Protein AF-0000000072270123 (afdb_homodimer)

Solvent-accessible surface area (backbone atoms only — not comparable to full-atom values): 17085 Å² total; per-residue (Å²): 127,86,55,69,45,79,78,44,78,61,94,68,47,31,35,31,28,39,70,81,70,45,64,28,39,43,40,65,34,31,26,31,39,36,34,64,48,96,88,58,26,32,47,28,30,36,34,77,25,75,40,59,71,40,67,27,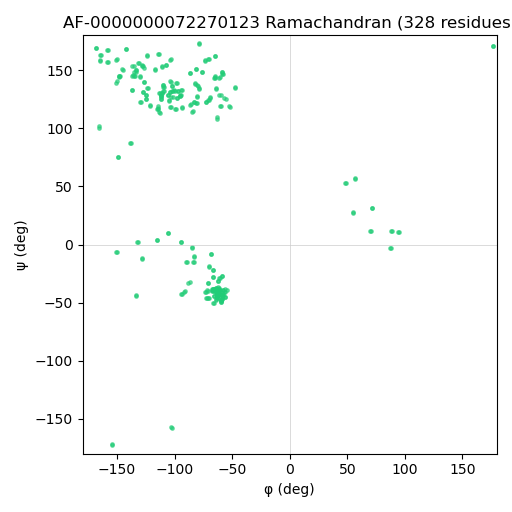54,28,35,44,50,45,66,38,54,91,93,49,50,65,66,58,32,43,44,51,31,33,9,29,75,72,30,27,39,54,51,75,44,81,62,34,42,30,21,44,46,35,88,32,22,44,27,36,37,36,36,29,37,43,40,81,72,41,85,39,71,45,81,60,59,90,86,62,64,73,42,82,41,78,42,45,39,65,59,53,49,51,25,20,48,70,63,79,41,46,35,30,36,65,33,52,43,39,31,53,51,48,51,51,54,59,57,68,72,100,126,83,56,69,45,78,77,45,81,60,93,67,48,31,34,30,29,40,68,83,69,45,63,30,39,43,39,67,35,32,28,30,38,37,35,65,47,96,88,56,28,33,47,27,30,36,34,79,26,74,40,60,71,40,66,27,54,26,36,45,52,44,67,36,55,91,94,49,51,66,65,58,32,43,45,50,31,33,9,28,74,71,30,28,37,54,52,74,43,82,63,35,43,30,22,46,45,36,86,29,23,44,26,37,38,36,36,29,38,44,41,78,72,40,86,40,70,45,81,58,60,89,88,63,65,73,43,81,42,78,42,45,37,65,60,53,50,51,26,20,49,71,63,79,40,47,35,30,36,64,33,51,43,39,30,52,51,47,51,53,54,57,55,68,73,99

Organism: Deinococcus radiodurans (strain ATCC 13939 / DSM 20539 / JCM 16871 / CCUG 27074 / LMG 4051 / NBRC 15346 / NCIMB 9279 / VKM B-1422 / R1) (NCBI:txid243230)

Foldseek 3Di:
DFDKDWPDDDDAWTWIDTNNHAIAIEGAAKEFEWEADPVLWTKWKWFADPVVRDIATEGQMDGADPPGDRVRRHQQSCQAAVQKGFDKDWDDKDAQCVSHYRHMYTYIYGDDIDGHHDHHDPPTDIDMDTGHLVVQVVCVVVVVHHYGDSRVVSSVVSVVVVVVVD/DFDKDWPDDDDAWTWIDTNNHAIAIEGAAKEFEWEADPVLWTKWKWFADPVVRDIATEGQMDGADPPGDRVRRHQQSCQAAVQKGFDKDWDDKDAQCVSHYRHMYTYIYGDDIDGHHDHHDPPDDIDMDIGHLVVQVVCVVVVVHHYGDSRVVSSVVSVVVVVVVD

Secondary structure (DSSP, 8-state):
---EEEEEE-SS-EEEEETTTEEEEE---EEEEEEB-TTSPEEEEEEEEGGGTEEEEE-SEEEPPTT--HHHHHHHHHHHHHSEEEEEEEEEEEES-TTTB--EEEEEEEEEEEE---PPPTT---EEEEE-HHHHHHHHHHTSS--BHHHHHHHHHHHHHHHHT-/---EEEEEE-SS-EEEEETTTEEEEE---EEEEEEB-TTSPEEEEEEEEGGGTEEEEE-SEEEPPTT--HHHHHHHHHHHHHSEEEEEEEEEEEES-TTTB--EEEEEEEEEEEE---PPPTT---EEEEE-HHHHHHHHHHTSS--BHHHHHHHHHHHHHHHHT-

Sequence (332 aa):
MSATKTIYDGHIVKLELEEGKWEIVRHADAVAILLLSEGGEMKLVRQRRRAVDADTLEAPAGLIDEGETPEAAARRELQEEVGLDADLTLLTRFYTSPGFCDEQLYVFEAKNPRESRLPLDEDEEIEEVWMAPQTLLDGLRGGTVQSSSPTVAAALYALQRLAGQQMSATKTIYDGHIVKLELEEGKWEIVRHADAVAILLLSEGGEMKLVRQRRRAVDADTLEAPAGLIDEGETPEAAARRELQEEVGLDADLTLLTRFYTSPGFCDEQLYVFEAKNPRESRLPLDEDEEIEEVWMAPQTLLDGLRGGTVQSSSPTVAAALYALQRLAGQQ

Structure (mmCIF, N/CA/C/O backbone):
data_AF-0000000072270123-model_v1
#
loop_
_entity.id
_entity.type
_entity.pdbx_description
1 polymer 'MutT/nudix family protein'
#
loop_
_atom_site.group_PDB
_atom_site.id
_atom_site.type_symbol
_atom_site.label_atom_id
_atom_site.label_alt_id
_atom_site.label_comp_id
_atom_site.label_asym_id
_atom_site.label_entity_id
_atom_site.label_seq_id
_atom_site.pdbx_PDB_ins_code
_atom_site.Cartn_x
_atom_site.Cartn_y
_atom_site.Cartn_z
_atom_site.occupancy
_atom_site.B_iso_or_equiv
_atom_site.auth_seq_id
_atom_site.auth_comp_id
_atom_site.auth_asym_id
_atom_site.auth_atom_id
_atom_site.pdbx_PDB_model_num
ATOM 1 N N . MET A 1 1 ? -16.375 0.262 26.391 1 48.66 1 MET A N 1
ATOM 2 C CA . MET A 1 1 ? -16.141 -0.562 25.203 1 48.66 1 MET A CA 1
ATOM 3 C C . MET A 1 1 ? -16.625 0.151 23.938 1 48.66 1 MET A C 1
ATOM 5 O O . MET A 1 1 ? -17.75 0.628 23.891 1 48.66 1 MET A O 1
ATOM 9 N N . SER A 1 2 ? -15.727 0.741 23.141 1 65.81 2 SER A N 1
ATOM 10 C CA . SER A 1 2 ? -16.172 1.637 22.078 1 65.81 2 SER A CA 1
ATOM 11 C C . SER A 1 2 ? -17.219 0.958 21.188 1 65.81 2 SER A C 1
ATOM 13 O O . SER A 1 2 ? -17.031 -0.192 20.781 1 65.81 2 SER A O 1
ATOM 15 N N . ALA A 1 3 ? -18.375 1.436 21.078 1 88.31 3 ALA A N 1
ATOM 16 C CA . ALA A 1 3 ? -19.5 0.863 20.344 1 88.31 3 ALA A CA 1
ATOM 17 C C . ALA A 1 3 ? -19.188 0.771 18.844 1 88.31 3 ALA A C 1
ATOM 19 O O . ALA A 1 3 ? -18.797 1.758 18.234 1 88.31 3 ALA A O 1
ATOM 20 N N . THR A 1 4 ? -18.984 -0.447 18.281 1 94.19 4 THR A N 1
ATOM 21 C CA . THR A 1 4 ? -18.766 -0.7 16.859 1 94.19 4 THR A CA 1
ATOM 22 C C . THR A 1 4 ? -20.016 -1.258 16.219 1 94.19 4 THR A C 1
ATOM 24 O O . THR A 1 4 ? -20.641 -2.176 16.75 1 94.19 4 THR A O 1
ATOM 27 N N . LYS A 1 5 ? -20.469 -0.61 15.117 1 97 5 LYS A N 1
ATOM 28 C CA . LYS A 1 5 ? -21.609 -1.071 14.344 1 97 5 LYS A CA 1
ATOM 29 C C . LYS A 1 5 ? -21.188 -1.589 12.977 1 97 5 LYS A C 1
ATOM 31 O O . LYS A 1 5 ? -20.453 -0.903 12.25 1 97 5 LYS A O 1
ATOM 36 N N . THR A 1 6 ? -21.641 -2.764 12.609 1 98.19 6 THR A N 1
ATOM 37 C CA . THR A 1 6 ? -21.375 -3.309 11.281 1 98.19 6 THR A CA 1
ATOM 38 C C . THR A 1 6 ? -22.344 -2.727 10.258 1 98.19 6 THR A C 1
ATOM 40 O O . THR A 1 6 ? -23.562 -2.865 10.391 1 98.19 6 THR A O 1
ATOM 43 N N . ILE A 1 7 ? -21.891 -2.096 9.227 1 97.88 7 ILE A N 1
ATOM 44 C CA . ILE A 1 7 ? -22.672 -1.486 8.164 1 97.88 7 ILE A CA 1
ATOM 45 C C . ILE A 1 7 ? -22.875 -2.486 7.027 1 97.88 7 ILE A C 1
ATOM 47 O O . ILE A 1 7 ? -23.953 -2.547 6.426 1 97.88 7 ILE A O 1
ATOM 51 N N . TYR A 1 8 ? -21.906 -3.17 6.75 1 98.25 8 TYR A N 1
ATOM 52 C CA . TYR A 1 8 ? -21.875 -4.133 5.652 1 98.25 8 TYR A CA 1
ATOM 53 C C . TYR A 1 8 ? -20.938 -5.285 5.973 1 98.25 8 TYR A C 1
ATOM 55 O O . TYR A 1 8 ? -19.859 -5.078 6.555 1 98.25 8 TYR A O 1
ATOM 63 N N . ASP A 1 9 ? -21.234 -6.52 5.656 1 98.44 9 ASP A N 1
ATOM 64 C CA . ASP A 1 9 ? -20.453 -7.734 5.832 1 98.44 9 ASP A CA 1
ATOM 65 C C . ASP A 1 9 ? -20.562 -8.641 4.605 1 98.44 9 ASP A C 1
ATOM 67 O O . ASP A 1 9 ? -21.438 -9.516 4.547 1 98.44 9 ASP A O 1
ATOM 71 N N . GLY A 1 10 ? -19.641 -8.336 3.682 1 97.88 10 GLY A N 1
ATOM 72 C CA . GLY A 1 10 ? -19.734 -9.016 2.398 1 97.88 10 GLY A CA 1
ATOM 73 C C . GLY A 1 10 ? -18.703 -10.133 2.248 1 97.88 10 GLY A C 1
ATOM 74 O O . GLY A 1 10 ? -18.281 -10.734 3.24 1 97.88 10 GLY A O 1
ATOM 75 N N . HIS A 1 11 ? -18.375 -10.484 1.045 1 96.5 11 HIS A N 1
ATOM 76 C CA . HIS A 1 11 ? -17.5 -11.602 0.737 1 96.5 11 HIS A CA 1
ATOM 77 C C . HIS A 1 11 ? -16.047 -11.273 1.073 1 96.5 11 HIS A C 1
ATOM 79 O O . HIS A 1 11 ? -15.328 -12.109 1.626 1 96.5 11 HIS A O 1
ATOM 85 N N . ILE A 1 12 ? -15.656 -10 0.73 1 97.31 12 ILE A N 1
ATOM 86 C CA . ILE A 1 12 ? -14.242 -9.711 0.949 1 97.31 12 ILE A CA 1
ATOM 87 C C . ILE A 1 12 ? -14.094 -8.43 1.759 1 97.31 12 ILE A C 1
ATOM 89 O O . ILE A 1 12 ? -13 -8.102 2.225 1 97.31 12 ILE A O 1
ATOM 93 N N . VAL A 1 13 ? -15.203 -7.648 1.924 1 98.62 13 VAL A N 1
ATOM 94 C CA . VAL A 1 13 ? -15.141 -6.375 2.631 1 98.62 13 VAL A CA 1
ATOM 95 C C . VAL A 1 13 ? -16.156 -6.359 3.766 1 98.62 13 VAL A C 1
ATOM 97 O O . VAL A 1 13 ? -17.312 -6.758 3.576 1 98.62 13 VAL A O 1
ATOM 100 N N . LYS A 1 14 ? -15.781 -6.047 4.883 1 98.75 14 LYS A N 1
ATOM 101 C CA . LYS A 1 14 ? -16.656 -5.66 5.992 1 98.75 14 LYS A CA 1
ATOM 102 C C . LYS A 1 14 ? -16.453 -4.191 6.355 1 98.75 14 LYS A C 1
ATOM 104 O O . LYS A 1 14 ? -15.32 -3.707 6.418 1 98.75 14 LYS A O 1
ATOM 109 N N . LEU A 1 15 ? -17.453 -3.436 6.473 1 98.81 15 LEU A N 1
ATOM 110 C CA . LEU A 1 15 ? -17.406 -2.027 6.852 1 98.81 15 LEU A CA 1
ATOM 111 C C . LEU A 1 15 ? -18.031 -1.812 8.227 1 98.81 15 LEU A C 1
ATOM 113 O O . LEU A 1 15 ? -19.172 -2.229 8.461 1 98.81 15 LEU A O 1
ATOM 117 N N . GLU A 1 16 ? -17.328 -1.18 9.055 1 98.62 16 GLU A N 1
ATOM 118 C CA . GLU A 1 16 ? -17.781 -0.894 10.414 1 98.62 16 GLU A CA 1
ATOM 119 C C . GLU A 1 16 ? -17.672 0.593 10.734 1 98.62 16 GLU A C 1
ATOM 121 O O . GLU A 1 16 ? -16.812 1.284 10.18 1 98.62 16 GLU A O 1
ATOM 126 N N . LEU A 1 17 ? -18.5 1.047 11.609 1 97.75 17 LEU A N 1
AT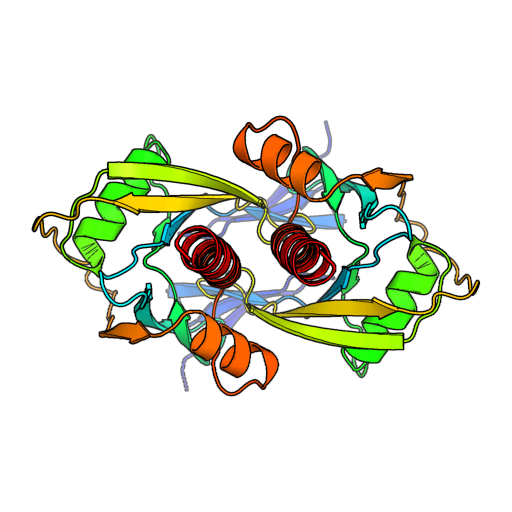OM 127 C CA . LEU A 1 17 ? -18.422 2.381 12.188 1 97.75 17 LEU A CA 1
ATOM 128 C C . LEU A 1 17 ? -18.109 2.305 13.68 1 97.75 17 LEU A C 1
ATOM 130 O O . LEU A 1 17 ? -18.906 1.746 14.453 1 97.75 17 LEU A O 1
ATOM 134 N N . GLU A 1 18 ? -17 2.832 14.039 1 96.31 18 GLU A N 1
ATOM 135 C CA . GLU A 1 18 ? -16.656 2.898 15.453 1 96.31 18 GLU A CA 1
ATOM 136 C C . GLU A 1 18 ? -17.047 4.242 16.062 1 96.31 18 GLU A C 1
ATOM 138 O O . GLU A 1 18 ? -16.719 5.297 15.516 1 96.31 18 GLU A O 1
ATOM 143 N N . GLU A 1 19 ? -17.766 4.18 17.156 1 95.19 19 GLU A N 1
ATOM 144 C CA . GLU A 1 19 ? -18.266 5.352 17.891 1 95.19 19 GLU A CA 1
ATOM 145 C C . GLU A 1 19 ? -19.062 6.27 16.969 1 95.19 19 GLU A C 1
ATOM 147 O O . GLU A 1 19 ? -18.984 7.496 17.094 1 95.19 19 GLU A O 1
ATOM 152 N N . GLY A 1 20 ? -19.625 5.742 15.984 1 93.38 20 GLY A N 1
ATOM 153 C CA . GLY A 1 20 ? -20.484 6.473 15.062 1 93.38 20 GLY A CA 1
ATOM 154 C C . GLY A 1 20 ? -19.734 7.449 14.188 1 93.38 20 GLY A C 1
ATOM 155 O O . GLY A 1 20 ? -20.344 8.234 13.461 1 93.38 20 GLY A O 1
ATOM 156 N N . LYS A 1 21 ? -18.469 7.336 14.203 1 92.31 21 LYS A N 1
ATOM 157 C CA . LYS A 1 21 ? -17.703 8.383 13.547 1 92.31 21 LYS A CA 1
ATOM 158 C C . LYS A 1 21 ? -16.625 7.785 12.648 1 92.31 21 LYS A C 1
ATOM 160 O O . LYS A 1 21 ? -16.453 8.211 11.5 1 92.31 21 LYS A O 1
ATOM 165 N N . TRP A 1 22 ? -15.953 6.789 13.172 1 95.56 22 TRP A N 1
ATOM 166 C CA . TRP A 1 22 ? -14.773 6.285 12.469 1 95.56 22 TRP A CA 1
ATOM 167 C C . TRP A 1 22 ? -15.148 5.121 11.562 1 95.56 22 TRP A C 1
ATOM 169 O O . TRP A 1 22 ? -15.625 4.086 12.031 1 95.56 22 TRP A O 1
ATOM 179 N N . GLU A 1 23 ? -14.922 5.352 10.297 1 98.38 23 GLU A N 1
ATOM 180 C CA . GLU A 1 23 ? -15.211 4.348 9.273 1 98.38 23 GLU A CA 1
ATOM 181 C C . GLU A 1 23 ? -14.031 3.396 9.094 1 98.38 23 GLU A C 1
ATOM 183 O O . GLU A 1 23 ? -12.93 3.822 8.727 1 98.38 23 GLU A O 1
ATOM 188 N N . ILE A 1 24 ? -14.281 2.096 9.328 1 98.75 24 ILE A N 1
ATOM 189 C CA . ILE A 1 24 ? -13.211 1.102 9.297 1 98.75 24 ILE A CA 1
ATOM 190 C C . ILE A 1 24 ? -13.562 -0.006 8.305 1 98.75 24 ILE A C 1
ATOM 192 O O . ILE A 1 24 ? -14.648 -0.592 8.383 1 98.75 24 ILE A O 1
ATOM 196 N N . VAL A 1 25 ? -12.703 -0.239 7.414 1 98.88 25 VAL A N 1
ATOM 197 C CA . VAL A 1 25 ? -12.828 -1.337 6.461 1 98.88 25 VAL A CA 1
ATOM 198 C C . VAL A 1 25 ? -12.008 -2.531 6.938 1 98.88 25 VAL A C 1
ATOM 200 O O . VAL A 1 25 ? -10.812 -2.404 7.195 1 98.88 25 VAL A O 1
ATOM 203 N N . ARG A 1 26 ? -12.641 -3.66 7.039 1 98.75 26 ARG A N 1
ATOM 204 C CA . ARG A 1 26 ? -11.969 -4.926 7.332 1 98.75 26 ARG A CA 1
ATOM 205 C C . ARG A 1 26 ? -11.766 -5.742 6.062 1 98.75 26 ARG A C 1
ATOM 207 O O . ARG A 1 26 ? -12.688 -5.883 5.254 1 98.75 26 ARG A O 1
ATOM 214 N N . HIS A 1 27 ? -10.656 -6.219 5.891 1 98.81 27 HIS A N 1
ATOM 215 C CA . HIS A 1 27 ? -10.273 -7.027 4.738 1 98.81 27 HIS A CA 1
ATOM 216 C C . HIS A 1 27 ? -9.211 -8.062 5.121 1 98.81 27 HIS A C 1
ATOM 218 O O . HIS A 1 27 ? -8.375 -7.805 5.992 1 98.81 27 HIS A O 1
ATOM 224 N N . ALA A 1 28 ? -9.234 -9.227 4.539 1 98.75 28 ALA A N 1
ATOM 225 C CA . ALA A 1 28 ? -8.234 -10.266 4.809 1 98.75 28 ALA A CA 1
ATOM 226 C C . ALA A 1 28 ? -6.828 -9.766 4.488 1 98.75 28 ALA A C 1
ATOM 228 O O . ALA A 1 28 ? -6.641 -8.969 3.572 1 98.75 28 ALA A O 1
ATOM 229 N N . ASP A 1 29 ? -5.875 -10.273 5.242 1 98.88 29 ASP A N 1
ATOM 230 C CA . ASP A 1 29 ? -4.473 -10.039 4.914 1 98.88 29 ASP A CA 1
ATOM 231 C C . ASP A 1 29 ? -4.105 -10.68 3.584 1 98.88 29 ASP A C 1
ATOM 233 O O . ASP A 1 29 ? -4.828 -11.547 3.084 1 98.88 29 ASP A O 1
ATOM 237 N N . ALA A 1 30 ? -3.014 -10.227 3.035 1 98.94 30 ALA A N 1
ATOM 238 C CA . ALA A 1 30 ? -2.613 -10.711 1.719 1 98.94 30 ALA A CA 1
ATOM 239 C C . ALA A 1 30 ? -1.098 -10.867 1.629 1 98.94 30 ALA A C 1
ATOM 241 O O . ALA A 1 30 ? -0.373 -10.492 2.553 1 98.94 30 ALA A O 1
ATOM 242 N N . VAL A 1 31 ? -0.684 -11.508 0.58 1 98.94 31 VAL A N 1
ATOM 243 C CA . VAL A 1 31 ? 0.733 -11.734 0.312 1 98.94 31 VAL A CA 1
ATOM 244 C C . VAL A 1 31 ? 1.071 -11.273 -1.104 1 98.94 31 VAL A C 1
ATOM 246 O O . VAL A 1 31 ? 0.191 -11.188 -1.963 1 98.94 31 VAL A O 1
ATOM 249 N N . ALA A 1 32 ? 2.248 -10.938 -1.36 1 98.94 32 ALA A N 1
ATOM 250 C CA . ALA A 1 32 ? 2.848 -10.734 -2.678 1 98.94 32 ALA A CA 1
ATOM 251 C C . ALA A 1 32 ? 4.238 -11.359 -2.75 1 98.94 32 ALA A C 1
ATOM 253 O O . ALA A 1 32 ? 4.918 -11.5 -1.73 1 98.94 32 ALA A O 1
ATOM 254 N N . ILE A 1 33 ? 4.664 -11.711 -3.885 1 99 33 ILE A N 1
ATOM 255 C CA . ILE A 1 33 ? 5.883 -12.5 -4.008 1 99 33 ILE A CA 1
ATOM 256 C C . ILE A 1 33 ? 6.812 -11.859 -5.035 1 99 33 ILE A C 1
ATOM 258 O O . ILE A 1 33 ? 6.43 -11.656 -6.188 1 99 33 ILE A O 1
ATOM 262 N N . LEU A 1 34 ? 7.969 -11.547 -4.641 1 99 34 LEU A N 1
ATOM 263 C CA . LEU A 1 34 ? 9.047 -11.148 -5.535 1 99 34 LEU A CA 1
ATOM 264 C C . LEU A 1 34 ? 9.773 -12.367 -6.09 1 99 34 LEU A C 1
ATOM 266 O O . LEU A 1 34 ? 10.359 -13.148 -5.328 1 99 34 LEU A O 1
ATOM 270 N N . LEU A 1 35 ? 9.695 -12.578 -7.277 1 98.94 35 LEU A N 1
ATOM 271 C CA . LEU A 1 35 ? 10.461 -13.594 -7.992 1 98.94 35 LEU A CA 1
ATOM 272 C C . LEU A 1 35 ? 11.305 -12.961 -9.094 1 98.94 35 LEU A C 1
ATOM 274 O O . LEU A 1 35 ? 10.773 -12.32 -10 1 98.94 35 LEU A O 1
ATOM 278 N N . LEU A 1 36 ? 12.602 -13.125 -9.008 1 98.69 36 LEU A N 1
ATOM 279 C CA . LEU A 1 36 ? 13.531 -12.586 -9.992 1 98.69 36 LEU A CA 1
ATOM 280 C C . LEU A 1 36 ? 14.047 -13.688 -10.906 1 98.69 36 LEU A C 1
ATOM 282 O O . LEU A 1 36 ? 14.344 -14.797 -10.453 1 98.69 36 LEU A O 1
ATOM 286 N N . SER A 1 37 ? 14.172 -13.359 -12.172 1 98.19 37 SER A N 1
ATOM 287 C CA . SER A 1 37 ? 14.844 -14.25 -13.109 1 98.19 37 SER A CA 1
ATOM 288 C C . SER A 1 37 ? 16.359 -14.148 -12.984 1 98.19 37 SER A C 1
ATOM 290 O O . SER A 1 37 ? 16.875 -13.258 -12.297 1 98.19 37 SER A O 1
ATOM 292 N N . GLU A 1 38 ? 17.031 -15.023 -13.695 1 96.12 38 GLU A N 1
ATOM 293 C CA . GLU A 1 38 ? 18.484 -14.961 -13.742 1 96.12 38 GLU A CA 1
ATOM 294 C C . GLU A 1 38 ? 18.969 -13.656 -14.359 1 96.12 38 GLU A C 1
ATOM 296 O O . GLU A 1 38 ? 20.031 -13.141 -14 1 96.12 38 GLU A O 1
ATOM 301 N N . GLY A 1 39 ? 18.188 -13.086 -15.305 1 96.81 39 GLY A N 1
ATOM 302 C CA . GLY A 1 39 ? 18.547 -11.852 -15.992 1 96.81 39 GLY A CA 1
ATOM 303 C C . GLY A 1 39 ? 18.156 -10.602 -15.227 1 96.81 39 GLY A C 1
ATOM 304 O O . GLY A 1 39 ? 18.406 -9.484 -15.68 1 96.81 39 GLY A O 1
ATOM 305 N N . GLY A 1 40 ? 17.5 -10.75 -14.078 1 98 40 GLY A N 1
ATOM 306 C CA . GLY A 1 40 ? 17.203 -9.617 -13.219 1 98 40 GLY A CA 1
ATOM 307 C C . GLY A 1 40 ? 15.82 -9.023 -13.461 1 98 40 GLY A C 1
ATOM 308 O O . GLY A 1 40 ? 15.516 -7.93 -12.992 1 98 40 GLY A O 1
ATOM 309 N N . GLU A 1 41 ? 15.016 -9.703 -14.219 1 98.81 41 GLU A N 1
ATOM 310 C CA . GLU A 1 41 ? 13.633 -9.266 -14.398 1 98.81 41 GLU A CA 1
ATOM 311 C C . GLU A 1 41 ? 12.734 -9.828 -13.297 1 98.81 41 GLU A C 1
ATOM 313 O O . GLU A 1 41 ? 12.961 -10.938 -12.805 1 98.81 41 GLU A O 1
ATOM 318 N N . MET A 1 42 ? 11.719 -9.078 -12.922 1 98.75 42 MET A N 1
ATOM 319 C CA . MET A 1 42 ? 10.789 -9.578 -11.906 1 98.75 42 MET A CA 1
ATOM 320 C C . MET A 1 42 ? 9.531 -10.148 -12.555 1 98.75 42 MET A C 1
ATOM 322 O O . MET A 1 42 ? 9.039 -9.609 -13.547 1 98.75 42 MET A O 1
ATOM 326 N N . LYS A 1 43 ? 9.031 -11.25 -12.078 1 98.94 43 LYS A N 1
ATOM 327 C CA . LYS A 1 43 ? 7.789 -11.859 -12.547 1 98.94 43 LYS A CA 1
ATOM 328 C C . LYS A 1 43 ? 6.574 -11.062 -12.094 1 98.94 43 LYS A C 1
ATOM 330 O O . LYS A 1 43 ? 6.414 -10.781 -10.898 1 98.94 43 LYS A O 1
ATOM 335 N N . LEU A 1 44 ? 5.766 -10.625 -13.055 1 98.94 44 LEU A N 1
ATOM 336 C CA . LEU A 1 44 ? 4.531 -9.891 -12.805 1 98.94 44 LEU A CA 1
ATOM 337 C C . LEU A 1 44 ? 3.342 -10.586 -13.453 1 98.94 44 LEU A C 1
ATOM 339 O O . LEU A 1 44 ? 3.52 -11.469 -14.297 1 98.94 44 LEU A O 1
ATOM 343 N N . VAL A 1 45 ? 2.219 -10.234 -13.023 1 98.69 45 VAL A N 1
ATOM 344 C CA . VAL A 1 45 ? 0.979 -10.656 -13.672 1 98.69 45 VAL A CA 1
ATOM 345 C C . VAL A 1 45 ? 0.158 -9.43 -14.055 1 98.69 45 VAL A C 1
ATOM 347 O O . VAL A 1 45 ? 0.109 -8.445 -13.312 1 98.69 45 VAL A O 1
ATOM 350 N N . ARG A 1 46 ? -0.365 -9.398 -15.219 1 98.5 46 ARG A N 1
ATOM 351 C CA . ARG A 1 46 ? -1.306 -8.383 -15.68 1 98.5 46 ARG A CA 1
ATOM 352 C C . ARG A 1 46 ? -2.746 -8.844 -15.5 1 98.5 46 ARG A C 1
ATOM 354 O O . ARG A 1 46 ? -3.094 -9.961 -15.891 1 98.5 46 ARG A O 1
ATOM 361 N N . GLN A 1 47 ? -3.555 -8.117 -14.906 1 97.19 47 GLN A N 1
ATOM 362 C CA . GLN A 1 47 ? -4.957 -8.469 -14.711 1 97.19 47 GLN A CA 1
ATOM 363 C C . GLN A 1 47 ? -5.832 -7.223 -14.641 1 97.19 47 GLN A C 1
ATOM 365 O O . GLN A 1 47 ? -5.336 -6.129 -14.352 1 97.19 47 GLN A O 1
ATOM 370 N N . ARG A 1 48 ? -7.07 -7.387 -14.891 1 96.38 48 ARG A N 1
ATOM 371 C CA . ARG A 1 48 ? -8.062 -6.316 -14.797 1 96.38 48 ARG A CA 1
ATOM 372 C C . ARG A 1 48 ? -8.492 -6.09 -13.352 1 96.38 48 ARG A C 1
ATOM 374 O O . ARG A 1 48 ? -8.875 -7.031 -12.664 1 96.38 48 ARG A O 1
ATOM 381 N N . ARG A 1 49 ? -8.414 -4.875 -12.922 1 97.19 49 ARG A N 1
ATOM 382 C CA . ARG A 1 49 ? -8.891 -4.504 -11.594 1 97.19 49 ARG A CA 1
ATOM 383 C C . ARG A 1 49 ? -10.102 -3.578 -11.688 1 97.19 49 ARG A C 1
ATOM 385 O O . ARG A 1 49 ? -9.969 -2.408 -12.047 1 97.19 49 ARG A O 1
ATOM 392 N N . ARG A 1 50 ? -11.172 -4.031 -11.273 1 95.94 50 ARG A N 1
ATOM 393 C CA . ARG A 1 50 ? -12.438 -3.309 -11.398 1 95.94 50 ARG A CA 1
ATOM 394 C C . ARG A 1 50 ? -12.43 -2.049 -10.539 1 95.94 50 ARG A C 1
ATOM 396 O O . ARG A 1 50 ? -12.953 -1.01 -10.953 1 95.94 50 ARG A O 1
ATOM 403 N N . ALA A 1 51 ? -11.844 -2.189 -9.406 1 98.06 51 ALA A N 1
ATOM 404 C CA . ALA A 1 51 ? -11.891 -1.089 -8.445 1 98.06 51 ALA A CA 1
ATOM 405 C C . ALA A 1 51 ? -11.234 0.164 -9.016 1 98.06 51 ALA A C 1
ATOM 407 O O . ALA A 1 51 ? -11.617 1.284 -8.672 1 98.06 51 ALA A O 1
ATOM 408 N N . VAL A 1 52 ? -10.242 -0.058 -9.922 1 98.5 52 VAL A N 1
ATOM 409 C CA . VAL A 1 52 ? -9.531 1.097 -10.453 1 98.5 52 VAL A CA 1
ATOM 410 C C . VAL A 1 52 ? -9.789 1.221 -11.953 1 98.5 52 VAL A C 1
ATOM 412 O O . VAL A 1 52 ? -9.18 2.057 -12.625 1 98.5 52 VAL A O 1
ATOM 415 N N . ASP A 1 53 ? -10.617 0.39 -12.492 1 97.06 53 ASP A N 1
ATOM 416 C CA . ASP A 1 53 ? -11.016 0.344 -13.898 1 97.06 53 ASP A CA 1
ATOM 417 C C . ASP A 1 53 ? -9.789 0.401 -14.812 1 97.06 53 ASP A C 1
ATOM 419 O O . ASP A 1 53 ? -9.719 1.246 -15.711 1 97.06 53 ASP A O 1
ATOM 423 N N . ALA A 1 54 ? -8.883 -0.47 -14.555 1 97.69 54 ALA A N 1
ATOM 424 C CA . ALA A 1 54 ? -7.648 -0.516 -15.328 1 97.69 54 ALA A CA 1
ATOM 425 C C . ALA A 1 54 ? -6.992 -1.891 -15.234 1 97.69 54 ALA A C 1
ATOM 427 O O . ALA A 1 54 ? -7.293 -2.67 -14.328 1 97.69 54 ALA A O 1
ATOM 428 N N . ASP A 1 55 ? -6.188 -2.141 -16.234 1 98.12 55 ASP A N 1
ATOM 429 C CA . ASP A 1 55 ? -5.238 -3.242 -16.094 1 98.12 55 ASP A CA 1
ATOM 430 C C . ASP A 1 55 ? -4.035 -2.822 -15.25 1 98.12 55 ASP A C 1
ATOM 432 O O . ASP A 1 55 ? -3.49 -1.733 -15.438 1 98.12 55 ASP A O 1
ATOM 436 N N . THR A 1 56 ? -3.672 -3.654 -14.352 1 98.81 56 THR A N 1
ATOM 437 C CA . THR A 1 56 ? -2.502 -3.389 -13.516 1 98.81 56 THR A CA 1
ATOM 438 C C . THR A 1 56 ? -1.423 -4.441 -13.75 1 98.81 56 THR A C 1
ATOM 440 O O . THR A 1 56 ? -1.723 -5.566 -14.156 1 98.81 56 THR A O 1
ATOM 443 N N . LEU A 1 57 ? -0.218 -4.074 -13.594 1 98.88 57 LEU A N 1
ATOM 444 C CA . LEU A 1 57 ? 0.912 -4.992 -13.477 1 98.88 57 LEU A CA 1
ATOM 445 C C . LEU A 1 57 ? 1.303 -5.188 -12.016 1 98.88 57 LEU A C 1
ATOM 447 O O . LEU A 1 57 ? 1.737 -4.242 -11.352 1 98.88 57 LEU A O 1
ATOM 451 N N . GLU A 1 58 ? 1.167 -6.43 -11.547 1 98.94 58 GLU A N 1
ATOM 452 C CA . GLU A 1 58 ? 1.386 -6.68 -10.125 1 98.94 58 GLU A CA 1
ATOM 453 C C . GLU A 1 58 ? 2.264 -7.906 -9.914 1 98.94 58 GLU A C 1
ATOM 455 O O . GLU A 1 58 ? 2.229 -8.852 -10.703 1 98.94 58 GLU A O 1
ATOM 460 N N . ALA A 1 59 ? 3.051 -7.906 -8.797 1 98.94 59 ALA A N 1
ATOM 461 C CA . ALA A 1 59 ? 3.646 -9.164 -8.352 1 98.94 59 ALA A CA 1
ATOM 462 C C . ALA A 1 59 ? 2.57 -10.211 -8.07 1 98.94 59 ALA A C 1
ATOM 464 O O . ALA A 1 59 ? 1.446 -9.867 -7.699 1 98.94 59 ALA A O 1
ATOM 465 N N . PRO A 1 60 ? 2.885 -11.5 -8.32 1 98.81 60 PRO A N 1
ATOM 466 C CA . PRO A 1 60 ? 1.913 -12.492 -7.863 1 98.81 60 PRO A CA 1
ATOM 467 C C . PRO A 1 60 ? 1.463 -12.258 -6.422 1 98.81 60 PRO A C 1
ATOM 469 O O . PRO A 1 60 ? 2.287 -11.953 -5.559 1 98.81 60 PRO A O 1
ATOM 472 N N . ALA A 1 61 ? 0.205 -12.352 -6.234 1 98.69 61 ALA A N 1
ATOM 473 C CA . ALA A 1 61 ? -0.345 -11.977 -4.934 1 98.69 61 ALA A CA 1
ATOM 474 C C . ALA A 1 61 ? -1.702 -12.633 -4.699 1 98.69 61 ALA A C 1
ATOM 476 O O . ALA A 1 61 ? -2.307 -13.172 -5.629 1 98.69 61 ALA A O 1
ATOM 477 N N . GLY A 1 62 ? -2.162 -12.555 -3.436 1 98.12 62 GLY A N 1
ATOM 478 C CA . GLY A 1 62 ? -3.496 -13.031 -3.109 1 98.12 62 GLY A CA 1
ATOM 479 C C . GLY A 1 62 ? -3.822 -12.938 -1.632 1 98.12 62 GLY A C 1
ATOM 480 O O . GLY A 1 62 ? -2.936 -12.695 -0.81 1 98.12 62 GLY A O 1
ATOM 481 N N . LEU A 1 63 ? -5.062 -13.18 -1.333 1 98.38 63 LEU A N 1
ATOM 482 C CA . LEU A 1 63 ? -5.543 -13.102 0.042 1 98.38 63 LEU A CA 1
ATOM 483 C C . LEU A 1 63 ? -5.105 -14.32 0.843 1 98.38 63 LEU A C 1
ATOM 485 O O . LEU A 1 63 ? -4.906 -15.398 0.279 1 98.38 63 LEU A O 1
ATOM 489 N N . ILE A 1 64 ? -4.895 -14.117 2.104 1 98.81 64 ILE A N 1
ATOM 490 C CA . ILE A 1 64 ? -4.652 -15.219 3.029 1 98.81 64 ILE A CA 1
ATOM 491 C C . ILE A 1 64 ? -5.98 -15.82 3.471 1 98.81 64 ILE A C 1
ATOM 493 O O . ILE A 1 64 ? -6.832 -15.133 4.035 1 98.81 64 ILE A O 1
ATOM 497 N N . ASP A 1 65 ? -6.152 -17.078 3.248 1 97.94 65 ASP A N 1
ATOM 498 C CA . ASP A 1 65 ? -7.367 -17.766 3.67 1 97.94 65 ASP A CA 1
ATOM 499 C C . ASP A 1 65 ? -7.387 -17.969 5.184 1 97.94 65 ASP A C 1
ATOM 501 O O . ASP A 1 65 ? -6.336 -17.969 5.828 1 97.94 65 ASP A O 1
ATOM 505 N N . GLU A 1 66 ? -8.547 -18.172 5.711 1 97.44 66 GLU A N 1
ATOM 506 C CA . GLU A 1 66 ? -8.688 -18.422 7.137 1 97.44 66 GLU A CA 1
ATOM 507 C C . GLU A 1 66 ? -7.852 -19.641 7.562 1 97.44 66 GLU A C 1
ATOM 509 O O . GLU A 1 66 ? -7.902 -20.688 6.926 1 97.44 66 GLU A O 1
ATOM 514 N N . GLY A 1 67 ? -6.992 -19.438 8.562 1 97.75 67 GLY A N 1
ATOM 515 C CA . GLY A 1 67 ? -6.199 -20.531 9.109 1 97.75 67 GLY A CA 1
ATOM 516 C C . GLY A 1 67 ? -4.887 -20.734 8.375 1 97.75 67 GLY A C 1
ATOM 517 O O . GLY A 1 67 ? -4.074 -21.562 8.766 1 97.75 67 GLY A O 1
ATOM 518 N N . GLU A 1 68 ? -4.715 -19.984 7.398 1 98.31 68 GLU A N 1
ATOM 519 C CA . GLU A 1 68 ? -3.52 -20.109 6.566 1 98.31 68 GLU A CA 1
ATOM 520 C C . GLU A 1 68 ? -2.428 -19.156 7.027 1 98.31 68 GLU A C 1
ATOM 522 O O . GLU A 1 68 ? -2.703 -17.984 7.34 1 98.31 68 GLU A O 1
ATOM 527 N N . THR A 1 69 ? -1.154 -19.641 7.176 1 98.81 69 THR A N 1
ATOM 528 C CA . THR A 1 69 ? -0.046 -18.734 7.445 1 98.81 69 THR A CA 1
ATOM 529 C C . THR A 1 69 ? 0.266 -17.891 6.219 1 98.81 69 THR A C 1
ATOM 531 O O . THR A 1 69 ? -0.054 -18.266 5.09 1 98.81 69 THR A O 1
ATOM 534 N N . PRO A 1 70 ? 0.922 -16.781 6.367 1 98.94 70 PRO A N 1
ATOM 535 C CA . PRO A 1 70 ? 1.326 -15.977 5.211 1 98.94 70 PRO A CA 1
ATOM 536 C C . PRO A 1 70 ? 2.209 -16.75 4.234 1 98.94 70 PRO A C 1
ATOM 538 O O . PRO A 1 70 ? 2.037 -16.625 3.018 1 98.94 70 PRO A O 1
ATOM 541 N N . GLU A 1 71 ? 3.066 -17.531 4.773 1 98.94 71 GLU A N 1
ATOM 542 C CA . GLU A 1 71 ? 3.965 -18.297 3.91 1 98.94 71 GLU A CA 1
ATOM 543 C C . GLU A 1 71 ? 3.195 -19.312 3.078 1 98.94 71 GLU A C 1
ATOM 545 O O . GLU A 1 71 ? 3.461 -19.484 1.886 1 98.94 71 GLU A O 1
ATOM 550 N N . ALA A 1 72 ? 2.271 -20 3.705 1 98.88 72 ALA A N 1
ATOM 551 C CA . ALA A 1 72 ? 1.445 -20.969 2.99 1 98.88 72 ALA A CA 1
ATOM 552 C C . ALA A 1 72 ? 0.629 -20.297 1.893 1 98.88 72 ALA A C 1
ATOM 554 O O . ALA A 1 72 ? 0.491 -20.828 0.791 1 98.88 72 ALA A O 1
ATOM 555 N N . ALA A 1 73 ? 0.097 -19.156 2.166 1 98.88 73 ALA A N 1
ATOM 556 C CA . ALA A 1 73 ? -0.646 -18.375 1.174 1 98.88 73 ALA A CA 1
ATOM 557 C C . ALA A 1 73 ? 0.252 -17.984 0.008 1 98.88 73 ALA A C 1
ATOM 559 O O . ALA A 1 73 ? -0.145 -18.078 -1.155 1 98.88 73 ALA A O 1
ATOM 560 N N . ALA A 1 74 ? 1.459 -17.5 0.351 1 98.94 74 ALA A N 1
ATOM 561 C CA . ALA A 1 74 ? 2.404 -17.094 -0.688 1 98.94 74 ALA A CA 1
ATOM 562 C C . ALA A 1 74 ? 2.715 -18.25 -1.627 1 98.94 74 ALA A C 1
ATOM 564 O O . ALA A 1 74 ? 2.715 -18.094 -2.85 1 98.94 74 ALA A O 1
ATOM 565 N N . ARG A 1 75 ? 2.912 -19.406 -1.04 1 98.81 75 ARG A N 1
ATOM 566 C CA . ARG A 1 75 ? 3.201 -20.594 -1.839 1 98.81 75 ARG A CA 1
ATOM 567 C C . ARG A 1 75 ? 2.018 -20.953 -2.73 1 98.81 75 ARG A C 1
ATOM 569 O O . ARG A 1 75 ? 2.188 -21.188 -3.926 1 98.81 75 ARG A O 1
ATOM 576 N N . ARG A 1 76 ? 0.835 -20.969 -2.158 1 98.56 76 ARG A N 1
ATOM 577 C CA . ARG A 1 76 ? -0.374 -21.312 -2.9 1 98.56 76 ARG A CA 1
ATOM 578 C C . ARG A 1 76 ? -0.596 -20.344 -4.059 1 98.56 76 ARG A C 1
ATOM 580 O O . ARG A 1 76 ? -0.817 -20.766 -5.195 1 98.56 76 ARG A O 1
ATOM 587 N N . GLU A 1 77 ? -0.505 -19.047 -3.809 1 98.44 77 GLU A N 1
ATOM 588 C CA . GLU A 1 77 ? -0.745 -18.031 -4.832 1 98.44 77 GLU A CA 1
ATOM 589 C C . GLU A 1 77 ? 0.306 -18.109 -5.938 1 98.44 77 GLU A C 1
ATOM 591 O O . GLU A 1 77 ? 0.005 -17.859 -7.105 1 98.44 77 GLU A O 1
ATOM 596 N N . LEU A 1 78 ? 1.562 -18.375 -5.531 1 98.69 78 LEU A N 1
ATOM 597 C CA . LEU A 1 78 ? 2.625 -18.531 -6.52 1 98.69 78 LEU A CA 1
ATOM 598 C C . LEU A 1 78 ? 2.34 -19.719 -7.438 1 98.69 78 LEU A C 1
ATOM 600 O O . LEU A 1 78 ? 2.51 -19.609 -8.656 1 98.69 78 LEU A O 1
ATOM 604 N N . GLN A 1 79 ? 1.869 -20.828 -6.883 1 98.62 79 GLN A N 1
ATOM 605 C CA . GLN A 1 79 ? 1.537 -22.016 -7.648 1 98.62 79 GLN A CA 1
ATOM 606 C C . GLN A 1 79 ? 0.328 -21.781 -8.547 1 98.62 79 GLN A C 1
ATOM 608 O O . GLN A 1 79 ? 0.297 -22.25 -9.688 1 98.62 79 GLN A O 1
ATOM 613 N N . GLU A 1 80 ? -0.625 -21.047 -8.039 1 98.12 80 GLU A N 1
ATOM 614 C CA . GLU A 1 80 ? -1.847 -20.797 -8.805 1 98.12 80 GLU A CA 1
ATOM 615 C C . GLU A 1 80 ? -1.595 -19.828 -9.953 1 98.12 80 GLU A C 1
ATOM 617 O O . GLU A 1 80 ? -1.991 -20.094 -11.086 1 98.12 80 GLU A O 1
ATOM 622 N N . GLU A 1 81 ? -0.915 -18.75 -9.695 1 97.69 81 GLU A N 1
ATOM 623 C CA . GLU A 1 81 ? -0.838 -17.656 -10.664 1 97.69 81 GLU A CA 1
ATOM 624 C C . GLU A 1 81 ? 0.305 -17.875 -11.656 1 97.69 81 GLU A C 1
ATOM 626 O O . GLU A 1 81 ? 0.225 -17.453 -12.805 1 97.69 81 GLU A O 1
ATOM 631 N N . VAL A 1 82 ? 1.404 -18.516 -11.195 1 97 82 VAL A N 1
ATOM 632 C CA . VAL A 1 82 ? 2.551 -18.547 -12.094 1 97 82 VAL A CA 1
ATOM 633 C C . VAL A 1 82 ? 3.1 -19.969 -12.164 1 97 82 VAL A C 1
ATOM 635 O O . VAL A 1 82 ? 4.105 -20.234 -12.836 1 97 82 VAL A O 1
ATOM 638 N N . GLY A 1 83 ? 2.479 -20.969 -11.477 1 97.94 83 GLY A N 1
ATOM 639 C CA . GLY A 1 83 ? 2.762 -22.391 -11.617 1 97.94 83 GLY A CA 1
ATOM 640 C C . GLY A 1 83 ? 4.098 -22.797 -11.031 1 97.94 83 GLY A C 1
ATOM 641 O O . GLY A 1 83 ? 4.754 -23.703 -11.531 1 97.94 83 GLY A O 1
ATOM 642 N N . LEU A 1 84 ? 4.531 -22.062 -9.938 1 98.56 84 LEU A N 1
ATOM 643 C CA . LEU A 1 84 ? 5.852 -22.328 -9.375 1 98.56 84 LEU A CA 1
ATOM 644 C C . LEU A 1 84 ? 5.766 -22.516 -7.867 1 98.56 84 LEU A C 1
ATOM 646 O O . LEU A 1 84 ? 4.93 -21.891 -7.203 1 98.56 84 LEU A O 1
ATOM 650 N N . ASP A 1 85 ? 6.547 -23.375 -7.328 1 98.62 85 ASP A N 1
ATOM 651 C CA . ASP A 1 85 ? 6.949 -23.391 -5.922 1 98.62 85 ASP A CA 1
ATOM 652 C C . ASP A 1 85 ? 8.367 -22.859 -5.75 1 98.62 85 ASP A C 1
ATOM 654 O O . ASP A 1 85 ? 9.133 -22.781 -6.715 1 98.62 85 ASP A O 1
ATOM 658 N N . ALA A 1 86 ? 8.703 -22.422 -4.52 1 98.81 86 ALA A N 1
ATOM 659 C CA . ALA A 1 86 ? 10.016 -21.812 -4.293 1 98.81 86 ALA A CA 1
ATOM 660 C C . ALA A 1 86 ? 10.336 -21.734 -2.805 1 98.81 86 ALA A C 1
ATOM 662 O O . ALA A 1 86 ? 9.477 -22.031 -1.964 1 98.81 86 ALA A O 1
ATOM 663 N N . ASP A 1 87 ? 11.664 -21.516 -2.496 1 98.88 87 ASP A N 1
ATOM 664 C CA . ASP A 1 87 ? 12.031 -21.109 -1.144 1 98.88 87 ASP A CA 1
ATOM 665 C C . ASP A 1 87 ? 11.578 -19.672 -0.862 1 98.88 87 ASP A C 1
ATOM 667 O O . ASP A 1 87 ? 11.922 -18.75 -1.605 1 98.88 87 ASP A O 1
ATOM 671 N N . LEU A 1 88 ? 10.812 -19.547 0.211 1 98.88 88 LEU A N 1
ATOM 672 C CA . LEU A 1 88 ? 10.219 -18.25 0.495 1 98.88 88 LEU A CA 1
ATOM 673 C C . LEU A 1 88 ? 10.859 -17.609 1.724 1 98.88 88 LEU A C 1
ATOM 675 O O . LEU A 1 88 ? 11.078 -18.281 2.734 1 98.88 88 LEU A O 1
ATOM 679 N N . THR A 1 89 ? 11.219 -16.359 1.59 1 98.88 89 THR A N 1
ATOM 680 C CA . THR A 1 89 ? 11.727 -15.57 2.707 1 98.88 89 THR A CA 1
ATOM 681 C C . THR A 1 89 ? 10.961 -14.258 2.842 1 98.88 89 THR A C 1
ATOM 683 O O . THR A 1 89 ? 10.75 -13.547 1.854 1 98.88 89 THR A O 1
ATOM 686 N N . LEU A 1 90 ? 10.5 -13.922 4.055 1 98.94 90 LEU A N 1
ATOM 687 C CA . LEU A 1 90 ? 9.766 -12.688 4.297 1 98.94 90 LEU A CA 1
ATOM 688 C C . LEU A 1 90 ? 10.68 -11.477 4.16 1 98.94 90 LEU A C 1
ATOM 690 O O . LEU A 1 90 ? 11.727 -11.414 4.801 1 98.94 90 LEU A O 1
ATOM 694 N N . LEU A 1 91 ? 10.273 -10.539 3.334 1 98.88 91 LEU A N 1
ATOM 695 C CA . LEU A 1 91 ? 11.039 -9.312 3.145 1 98.88 91 LEU A CA 1
ATOM 696 C C . LEU A 1 91 ? 10.531 -8.203 4.062 1 98.88 91 LEU A C 1
ATOM 698 O O . LEU A 1 91 ? 11.32 -7.438 4.613 1 98.88 91 LEU A O 1
ATOM 702 N N . THR A 1 92 ? 9.25 -8.078 4.172 1 98.94 92 THR A N 1
ATOM 703 C CA . THR A 1 92 ? 8.633 -7.008 4.949 1 98.94 92 THR A CA 1
ATOM 704 C C . THR A 1 92 ? 7.145 -7.27 5.148 1 98.94 92 THR A C 1
ATOM 706 O O . THR A 1 92 ? 6.594 -8.211 4.578 1 98.94 92 THR A O 1
ATOM 709 N N . ARG A 1 93 ? 6.52 -6.543 5.973 1 98.94 93 ARG A N 1
ATOM 710 C CA . ARG A 1 93 ? 5.074 -6.492 6.168 1 98.94 93 ARG A CA 1
ATOM 711 C C . ARG A 1 93 ? 4.617 -5.078 6.516 1 98.94 93 ARG A C 1
ATOM 713 O O . ARG A 1 93 ? 5.379 -4.301 7.09 1 98.94 93 ARG A O 1
ATOM 720 N N . PHE A 1 94 ? 3.447 -4.719 6.172 1 98.94 94 PHE A N 1
ATOM 721 C CA . PHE A 1 94 ? 2.902 -3.387 6.41 1 98.94 94 PHE A CA 1
ATOM 722 C C . PHE A 1 94 ? 1.39 -3.379 6.223 1 98.94 94 PHE A C 1
ATOM 724 O O . PHE A 1 94 ? 0.832 -4.285 5.598 1 98.94 94 PHE A O 1
ATOM 731 N N . TYR A 1 95 ? 0.762 -2.438 6.797 1 98.94 95 TYR A N 1
ATOM 732 C CA . TYR A 1 95 ? -0.644 -2.186 6.496 1 98.94 95 TYR A CA 1
ATOM 733 C C . TYR A 1 95 ? -0.791 -1.359 5.227 1 98.94 95 TYR A C 1
ATOM 735 O O . TYR A 1 95 ? -0.029 -0.416 5 1 98.94 95 TYR A O 1
ATOM 743 N N . THR A 1 96 ? -1.747 -1.687 4.371 1 98.75 96 THR A N 1
ATOM 744 C CA . THR A 1 96 ? -1.893 -1.01 3.09 1 98.75 96 THR A CA 1
ATOM 745 C C . THR A 1 96 ? -2.391 0.419 3.285 1 98.75 96 THR A C 1
ATOM 747 O O . THR A 1 96 ? -1.828 1.361 2.725 1 98.75 96 THR A O 1
ATOM 750 N N . SER A 1 97 ? -3.416 0.608 4.125 1 98.75 97 SER A N 1
ATOM 751 C CA . SER A 1 97 ? -3.998 1.91 4.43 1 98.75 97 SER A CA 1
ATOM 752 C C . SER A 1 97 ? -4.555 1.949 5.848 1 98.75 97 SER A C 1
ATOM 754 O O . SER A 1 97 ? -5.773 1.992 6.043 1 98.75 97 SER A O 1
ATOM 756 N N . PRO A 1 98 ? -3.693 2.047 6.832 1 98.75 98 PRO A N 1
ATOM 757 C CA . PRO A 1 98 ? -4.133 1.883 8.219 1 98.75 98 PRO A CA 1
ATOM 758 C C . PRO A 1 98 ? -5.031 3.023 8.695 1 98.75 98 PRO A C 1
ATOM 760 O O . PRO A 1 98 ? -5.625 2.943 9.773 1 98.75 98 PRO A O 1
ATOM 763 N N . GLY A 1 99 ? -5.152 4.055 7.879 1 97.69 99 GLY A N 1
ATOM 764 C CA . GLY A 1 99 ? -6.07 5.129 8.219 1 97.69 99 GLY A CA 1
ATOM 765 C C . GLY A 1 99 ? -7.523 4.699 8.203 1 97.69 99 GLY A C 1
ATOM 766 O O . GLY A 1 99 ? -8.375 5.348 8.812 1 97.69 99 GLY A O 1
ATOM 767 N N . PHE A 1 100 ? -7.809 3.566 7.438 1 98.56 100 PHE A N 1
ATOM 768 C CA . PHE A 1 100 ? -9.211 3.176 7.383 1 98.56 100 PHE A CA 1
ATOM 769 C C . PHE A 1 100 ? -9.344 1.669 7.195 1 98.56 100 PHE A C 1
ATOM 771 O O . PHE A 1 100 ? -10.445 1.122 7.297 1 98.56 100 PHE A O 1
ATOM 778 N N . CYS A 1 101 ? -8.258 0.956 6.973 1 98.88 101 CYS A N 1
ATOM 779 C CA . CYS A 1 101 ? -8.297 -0.453 6.598 1 98.88 101 CYS A CA 1
ATOM 780 C C . CYS A 1 101 ? -7.281 -1.259 7.402 1 98.88 101 CYS A C 1
ATOM 782 O O . CYS A 1 101 ? -6.168 -0.795 7.641 1 98.88 101 CYS A O 1
ATOM 784 N N . ASP A 1 102 ? -7.641 -2.51 7.727 1 98.81 102 ASP A N 1
ATOM 785 C CA . ASP A 1 102 ? -6.75 -3.295 8.57 1 98.81 102 ASP A CA 1
ATOM 786 C C . ASP A 1 102 ? -6.027 -4.367 7.766 1 98.81 102 ASP A C 1
ATOM 788 O O . ASP A 1 102 ? -5.41 -5.273 8.336 1 98.81 102 ASP A O 1
ATOM 792 N N . GLU A 1 103 ? -6.121 -4.328 6.457 1 98.88 103 GLU A N 1
ATOM 793 C CA . GLU A 1 103 ? -5.395 -5.266 5.609 1 98.88 103 GLU A CA 1
ATOM 794 C C . GLU A 1 103 ? -3.889 -5.152 5.816 1 98.88 103 GLU A C 1
ATOM 796 O O . GLU A 1 103 ? -3.305 -4.09 5.594 1 98.88 103 GLU A O 1
ATOM 801 N N . GLN A 1 104 ? -3.277 -6.219 6.242 1 98.88 104 GLN A N 1
ATOM 802 C CA . GLN A 1 104 ? -1.823 -6.305 6.309 1 98.88 104 GLN A CA 1
ATOM 803 C C . GLN A 1 104 ? -1.268 -7.117 5.145 1 98.88 104 GLN A C 1
ATOM 805 O O . GLN A 1 104 ? -1.817 -8.164 4.793 1 98.88 104 GLN A O 1
ATOM 810 N N . LEU A 1 105 ? -0.211 -6.645 4.543 1 98.94 105 LEU A N 1
ATOM 811 C CA . LEU A 1 105 ? 0.448 -7.289 3.414 1 98.94 105 LEU A CA 1
ATOM 812 C C . LEU A 1 105 ? 1.801 -7.859 3.828 1 98.94 105 LEU A C 1
ATOM 814 O O . LEU A 1 105 ? 2.549 -7.219 4.57 1 98.94 105 LEU A O 1
ATOM 818 N N . TYR A 1 106 ? 2.057 -9.016 3.404 1 98.94 106 TYR A N 1
ATOM 819 C CA . TYR A 1 106 ? 3.357 -9.656 3.547 1 98.94 106 TYR A CA 1
ATOM 820 C C . TYR A 1 106 ? 4.035 -9.82 2.191 1 98.94 106 TYR A C 1
ATOM 822 O O . TYR A 1 106 ? 3.469 -10.422 1.275 1 98.94 106 TYR A O 1
ATOM 830 N N . VAL A 1 107 ? 5.219 -9.328 2.057 1 99 107 VAL A N 1
ATOM 831 C CA . VAL A 1 107 ? 5.977 -9.469 0.816 1 99 107 VAL A CA 1
ATOM 832 C C . VAL A 1 107 ? 7.074 -10.516 0.999 1 99 107 VAL A C 1
ATOM 834 O O . VAL A 1 107 ? 7.926 -10.375 1.882 1 99 107 VAL A O 1
ATOM 837 N N . PHE A 1 108 ? 7.074 -11.5 0.177 1 99 108 PHE A N 1
ATOM 838 C CA . PHE A 1 108 ? 8.062 -12.57 0.23 1 99 108 PHE A CA 1
ATOM 839 C C . PHE A 1 108 ? 8.992 -12.508 -0.975 1 99 108 PHE A C 1
ATOM 841 O O . PHE A 1 108 ? 8.594 -12.062 -2.053 1 99 108 PHE A O 1
ATOM 848 N N . GLU A 1 109 ? 10.141 -12.992 -0.806 1 98.94 109 GLU A N 1
ATOM 849 C CA . GLU A 1 109 ? 11.055 -13.305 -1.9 1 98.94 109 GLU A CA 1
ATOM 850 C C . GLU A 1 109 ? 11.07 -14.805 -2.191 1 98.94 109 GLU A C 1
ATOM 852 O O . GLU A 1 109 ? 11.141 -15.617 -1.271 1 98.94 109 GLU A O 1
ATOM 857 N N . ALA A 1 110 ? 10.953 -15.141 -3.406 1 98.94 110 ALA A N 1
ATOM 858 C CA . ALA A 1 110 ? 11.023 -16.531 -3.861 1 98.94 110 ALA A CA 1
ATOM 859 C C . ALA A 1 110 ? 12.375 -16.828 -4.516 1 98.94 110 ALA A C 1
ATOM 861 O O . ALA A 1 110 ? 12.828 -16.078 -5.383 1 98.94 110 ALA A O 1
ATOM 862 N N . LYS A 1 111 ? 13.008 -17.875 -4.141 1 98.62 111 LYS A N 1
ATOM 863 C CA . LYS A 1 111 ? 14.258 -18.344 -4.723 1 98.62 111 LYS A CA 1
ATOM 864 C C . LYS A 1 111 ? 14.195 -19.828 -5.062 1 98.62 111 LYS A C 1
ATOM 866 O O . LYS A 1 111 ? 13.367 -20.547 -4.512 1 98.62 111 LYS A O 1
ATOM 871 N N . ASN A 1 112 ? 15 -20.25 -5.973 1 98.38 112 ASN A N 1
ATOM 872 C CA . ASN A 1 112 ? 15.07 -21.656 -6.387 1 98.38 112 ASN A CA 1
ATOM 873 C C . ASN A 1 112 ? 13.711 -22.172 -6.848 1 98.38 112 ASN A C 1
ATOM 875 O O . ASN A 1 112 ? 13.242 -23.203 -6.355 1 98.38 112 ASN A O 1
ATOM 879 N N . PRO A 1 113 ? 13.156 -21.484 -7.828 1 98.31 113 PRO A N 1
ATOM 880 C CA . PRO A 1 113 ? 11.828 -21.891 -8.305 1 98.31 113 PRO A CA 1
ATOM 881 C C . PRO A 1 113 ? 11.828 -23.281 -8.945 1 98.31 113 PRO A C 1
ATOM 883 O O . PRO A 1 113 ? 12.797 -23.656 -9.609 1 98.31 113 PRO A O 1
ATOM 886 N N . ARG A 1 114 ? 10.711 -23.969 -8.719 1 98.38 114 ARG A N 1
ATOM 887 C CA . ARG A 1 114 ? 10.445 -25.281 -9.312 1 98.38 114 ARG A CA 1
ATOM 888 C C . ARG A 1 114 ? 9.008 -25.375 -9.812 1 98.38 114 ARG A C 1
ATOM 890 O O . ARG A 1 114 ? 8.086 -24.859 -9.172 1 98.38 114 ARG A O 1
ATOM 897 N N . GLU A 1 115 ? 8.812 -26.078 -10.891 1 98.06 115 GLU A N 1
ATOM 898 C CA . GLU A 1 115 ? 7.477 -26.219 -11.461 1 98.06 115 GLU A CA 1
ATOM 899 C C . GLU A 1 115 ? 6.516 -26.875 -10.469 1 98.06 115 GLU A C 1
ATOM 901 O O . GLU A 1 115 ? 6.848 -27.891 -9.859 1 98.06 115 GLU A O 1
ATOM 906 N N . SER A 1 116 ? 5.38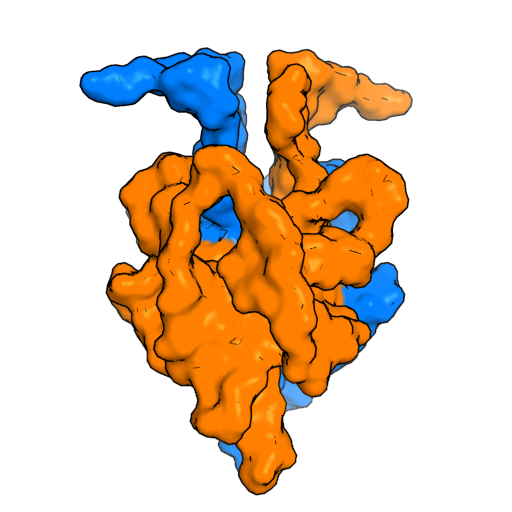7 -26.297 -10.234 1 98.06 116 SER A N 1
ATOM 907 C CA . SER A 1 116 ? 4.305 -26.781 -9.383 1 98.06 116 SER A CA 1
ATOM 908 C C . SER A 1 116 ? 3.018 -26 -9.625 1 98.06 116 SER A C 1
ATOM 910 O O . SER A 1 116 ? 2.797 -24.953 -9.008 1 98.06 116 SER A O 1
ATOM 912 N N . ARG A 1 117 ? 2.102 -26.516 -10.367 1 97 117 ARG A N 1
ATOM 913 C CA . ARG A 1 117 ? 0.938 -25.75 -10.781 1 97 117 ARG A CA 1
ATOM 914 C C . ARG A 1 117 ? -0.309 -26.188 -10.016 1 97 117 ARG A C 1
ATOM 916 O O . ARG A 1 117 ? -0.58 -27.375 -9.891 1 97 117 ARG A O 1
ATOM 923 N N . LEU A 1 118 ? -1 -25.297 -9.453 1 95.81 118 LEU A N 1
ATOM 924 C CA . LEU A 1 118 ? -2.355 -25.438 -8.93 1 95.81 118 LEU A CA 1
ATOM 925 C C . LEU A 1 118 ? -3.357 -24.703 -9.82 1 95.81 118 LEU A C 1
ATOM 927 O O . LEU A 1 118 ? -2.996 -23.766 -10.523 1 95.81 118 LEU A O 1
ATOM 931 N N . PRO A 1 119 ? -4.559 -25.125 -9.812 1 93.12 119 PRO A N 1
ATOM 932 C CA . PRO A 1 119 ? -5.566 -24.422 -10.617 1 93.12 119 PRO A CA 1
ATOM 933 C C . PRO A 1 119 ? -5.816 -23 -10.133 1 93.12 119 PRO A C 1
ATOM 935 O O . PRO A 1 119 ? -5.781 -22.75 -8.93 1 93.12 119 PRO A O 1
ATOM 938 N N . LEU A 1 120 ? -6.027 -22.172 -11.141 1 88.44 120 LEU A N 1
ATOM 939 C CA . LEU A 1 120 ? -6.406 -20.797 -10.852 1 88.44 120 LEU A CA 1
ATOM 940 C C . LEU A 1 120 ? -7.898 -20.703 -10.555 1 88.44 120 LEU A C 1
ATOM 942 O O . LEU A 1 120 ? -8.695 -21.484 -11.078 1 88.44 120 LEU A O 1
ATOM 946 N N . ASP A 1 121 ? -8.164 -19.719 -9.75 1 82.44 121 ASP A N 1
ATOM 947 C CA . ASP A 1 121 ? -9.578 -19.469 -9.516 1 82.44 121 ASP A CA 1
ATOM 948 C C . ASP A 1 121 ? -10.297 -19.109 -10.82 1 82.44 121 ASP A C 1
ATOM 950 O O . ASP A 1 121 ? -9.742 -18.422 -11.672 1 82.44 121 ASP A O 1
ATOM 954 N N . GLU A 1 122 ? -11.508 -19.531 -11 1 79.62 122 GLU A N 1
ATOM 955 C CA . GLU A 1 122 ? -12.289 -19.359 -12.227 1 79.62 122 GLU A CA 1
ATOM 956 C C . GLU A 1 122 ? -12.453 -17.891 -12.586 1 79.62 122 GLU A C 1
ATOM 958 O O . GLU A 1 122 ? -12.57 -17.547 -13.766 1 79.62 122 GLU A O 1
ATOM 963 N N . ASP A 1 123 ? -12.414 -17.094 -11.664 1 78.38 123 ASP A N 1
ATOM 964 C CA . ASP A 1 123 ? -12.68 -15.672 -11.898 1 78.38 123 ASP A CA 1
ATOM 965 C C . ASP A 1 123 ? -11.383 -14.906 -12.133 1 78.38 123 ASP A C 1
ATOM 967 O O . ASP A 1 123 ? -11.406 -13.695 -12.398 1 78.38 123 ASP A O 1
ATOM 971 N N . GLU A 1 124 ? -10.352 -15.641 -12.117 1 82.06 124 GLU A N 1
ATOM 972 C CA . GLU A 1 124 ? -9.07 -14.961 -12.258 1 82.06 124 GLU A CA 1
ATOM 973 C C . GLU A 1 124 ? -8.5 -15.148 -13.656 1 82.06 124 GLU A C 1
ATOM 975 O O . GLU A 1 124 ? -8.375 -16.266 -14.141 1 82.06 124 GLU A O 1
ATOM 980 N N . GLU A 1 125 ? -8.32 -14.102 -14.359 1 88.94 125 GLU A N 1
ATOM 981 C CA . GLU A 1 125 ? -7.598 -14.062 -15.625 1 88.94 125 GLU A CA 1
ATOM 982 C C . GLU A 1 125 ? -6.324 -13.234 -15.516 1 88.94 125 GLU A C 1
ATOM 984 O O . GLU A 1 125 ? -6.383 -12.039 -15.219 1 88.94 125 GLU A O 1
ATOM 989 N N . ILE A 1 126 ? -5.234 -13.922 -15.734 1 95.19 126 ILE A N 1
ATOM 990 C CA . ILE A 1 126 ? -3.975 -13.203 -15.578 1 95.19 126 ILE A CA 1
ATOM 991 C C . ILE A 1 126 ? -3.057 -13.5 -16.766 1 95.19 126 ILE A C 1
ATOM 993 O O . ILE A 1 126 ? -3.152 -14.57 -17.375 1 95.19 126 ILE A O 1
ATOM 997 N N . GLU A 1 127 ? -2.279 -12.578 -17.109 1 97.5 127 GLU A N 1
ATOM 998 C CA . GLU A 1 127 ? -1.17 -12.711 -18.047 1 97.5 127 GLU A CA 1
ATOM 999 C C . GLU A 1 127 ? 0.173 -12.562 -17.344 1 97.5 127 GLU A C 1
ATOM 1001 O O . GLU A 1 127 ? 0.4 -11.578 -16.625 1 97.5 127 GLU A O 1
ATOM 1006 N N . GLU A 1 128 ? 1.06 -13.539 -17.531 1 98.06 128 GLU A N 1
ATOM 1007 C CA . GLU A 1 128 ? 2.381 -13.461 -16.922 1 98.06 128 GLU A CA 1
ATOM 1008 C C . GLU A 1 128 ? 3.307 -12.547 -17.734 1 98.06 128 GLU A C 1
ATOM 1010 O O . GLU A 1 128 ? 3.301 -12.586 -18.953 1 98.06 128 GLU A O 1
ATOM 1015 N N . VAL A 1 129 ? 4.043 -11.727 -17.062 1 98.5 129 VAL A N 1
ATOM 1016 C CA . VAL A 1 129 ? 4.945 -10.766 -17.672 1 98.5 129 VAL A CA 1
ATOM 1017 C C . VAL A 1 129 ? 6.273 -10.734 -16.922 1 98.5 129 VAL A C 1
ATOM 1019 O O . VAL A 1 129 ? 6.297 -10.766 -15.688 1 98.5 129 VAL A O 1
ATOM 1022 N N . TRP A 1 130 ? 7.395 -10.781 -17.625 1 98.81 130 TRP A N 1
ATOM 1023 C CA . TRP A 1 130 ? 8.695 -10.445 -17.047 1 98.81 130 TRP A CA 1
ATOM 1024 C C . TRP A 1 130 ? 9.07 -9 -17.375 1 98.81 130 TRP A C 1
ATOM 1026 O O . TRP A 1 130 ? 8.938 -8.555 -18.516 1 98.81 130 TRP A O 1
ATOM 1036 N N . MET A 1 131 ? 9.5 -8.266 -16.359 1 98.88 131 MET A N 1
ATOM 1037 C CA . MET A 1 131 ? 9.867 -6.867 -16.547 1 98.88 131 MET A CA 1
ATOM 1038 C C . MET A 1 131 ? 10.992 -6.465 -15.594 1 98.88 131 MET A C 1
ATOM 1040 O O . MET A 1 131 ? 11.023 -6.902 -14.445 1 98.88 131 MET A O 1
ATOM 1044 N N . ALA A 1 132 ? 11.891 -5.586 -16.094 1 98.88 132 ALA A N 1
ATOM 1045 C CA . ALA A 1 132 ? 12.906 -5.027 -15.195 1 98.88 132 ALA A CA 1
ATOM 1046 C C . ALA A 1 132 ? 12.258 -4.18 -14.102 1 98.88 132 ALA A C 1
ATOM 1048 O O . ALA A 1 132 ? 11.383 -3.354 -14.383 1 98.88 132 ALA A O 1
ATOM 1049 N N . PRO A 1 133 ? 12.695 -4.398 -12.875 1 98.88 133 PRO A N 1
ATOM 1050 C CA . PRO A 1 133 ? 12.102 -3.615 -11.797 1 98.88 133 PRO A CA 1
ATOM 1051 C C . PRO A 1 133 ? 12.188 -2.109 -12.039 1 98.88 133 PRO A C 1
ATOM 1053 O O . PRO A 1 133 ? 11.25 -1.374 -11.727 1 98.88 133 PRO A O 1
ATOM 1056 N N . GLN A 1 134 ? 13.273 -1.639 -12.578 1 98.75 134 GLN A N 1
ATOM 1057 C CA . GLN A 1 134 ? 13.422 -0.21 -12.828 1 98.75 134 GLN A CA 1
ATOM 1058 C C . GLN A 1 134 ? 12.414 0.279 -13.867 1 98.75 134 GLN A C 1
ATOM 1060 O O . GLN A 1 134 ? 11.898 1.391 -13.758 1 98.75 134 GLN A O 1
ATOM 1065 N N . THR A 1 135 ? 12.188 -0.511 -14.898 1 98.88 135 THR A N 1
ATOM 1066 C CA . THR A 1 135 ? 11.211 -0.161 -15.922 1 98.88 135 THR A CA 1
ATOM 1067 C C . THR A 1 135 ? 9.82 -0.004 -15.305 1 98.88 135 THR A C 1
ATOM 1069 O O . THR A 1 135 ? 9.094 0.941 -15.625 1 98.88 135 THR A O 1
ATOM 1072 N N . LEU A 1 136 ? 9.469 -0.913 -14.422 1 98.94 136 LEU A N 1
ATOM 1073 C CA . LEU A 1 136 ? 8.188 -0.817 -13.719 1 98.94 136 LEU A CA 1
ATOM 1074 C C . LEU A 1 136 ? 8.102 0.482 -12.922 1 98.94 136 LEU A C 1
ATOM 1076 O O . LEU A 1 136 ? 7.121 1.219 -13.039 1 98.94 136 LEU A O 1
ATOM 1080 N N . LEU A 1 137 ? 9.141 0.752 -12.141 1 98.94 137 LEU A N 1
ATOM 1081 C CA . LEU A 1 137 ? 9.133 1.912 -11.258 1 98.94 137 LEU A CA 1
ATOM 1082 C C . LEU A 1 137 ? 9.078 3.207 -12.062 1 98.94 137 LEU A C 1
ATOM 1084 O O . LEU A 1 137 ? 8.414 4.164 -11.664 1 98.94 137 LEU A O 1
ATOM 1088 N N . ASP A 1 138 ? 9.773 3.254 -13.219 1 98.88 138 ASP A N 1
ATOM 1089 C CA . ASP A 1 138 ? 9.703 4.418 -14.102 1 98.88 138 ASP A CA 1
ATOM 1090 C C . ASP A 1 138 ? 8.289 4.617 -14.641 1 98.88 138 ASP A C 1
ATOM 1092 O O . ASP A 1 138 ? 7.801 5.746 -14.719 1 98.88 138 ASP A O 1
ATOM 1096 N N . GLY A 1 139 ? 7.672 3.551 -15.07 1 98.88 139 GLY A N 1
ATOM 1097 C CA . GLY A 1 139 ? 6.305 3.611 -15.57 1 98.88 139 GLY A CA 1
ATOM 1098 C C . GLY A 1 139 ? 5.312 4.078 -14.523 1 98.88 139 GLY A C 1
ATOM 1099 O O . GLY A 1 139 ? 4.359 4.793 -14.836 1 98.88 139 GLY A O 1
ATOM 1100 N N . LEU A 1 140 ? 5.543 3.635 -13.273 1 98.94 140 LEU A N 1
ATOM 1101 C CA . LEU A 1 140 ? 4.684 4.074 -12.18 1 98.94 140 LEU A CA 1
ATOM 1102 C C . LEU A 1 140 ? 4.832 5.574 -11.938 1 98.94 140 LEU A C 1
ATOM 1104 O O . LEU A 1 140 ? 3.834 6.293 -11.859 1 98.94 140 LEU A O 1
ATOM 1108 N N . ARG A 1 141 ? 6.051 6 -11.82 1 98.81 141 ARG A N 1
ATOM 1109 C CA . ARG A 1 141 ? 6.305 7.418 -11.594 1 98.81 141 ARG A CA 1
ATOM 1110 C C . ARG A 1 141 ? 5.691 8.273 -12.703 1 98.81 141 ARG A C 1
ATOM 1112 O O . ARG A 1 141 ? 5.062 9.289 -12.43 1 98.81 141 ARG A O 1
ATOM 1119 N N . GLY A 1 142 ? 5.793 7.832 -13.93 1 98.44 142 GLY A N 1
ATOM 1120 C CA . GLY A 1 142 ? 5.32 8.578 -15.078 1 98.44 142 GLY A CA 1
ATOM 1121 C C . GLY A 1 142 ? 3.84 8.398 -15.344 1 98.44 142 GLY A C 1
ATOM 1122 O O . GLY A 1 142 ? 3.258 9.109 -16.172 1 98.44 142 GLY A O 1
ATOM 1123 N N . GLY A 1 143 ? 3.234 7.422 -14.766 1 98.31 143 GLY A N 1
ATOM 1124 C CA . GLY A 1 143 ? 1.805 7.199 -14.898 1 98.31 143 GLY A CA 1
ATOM 1125 C C . GLY A 1 143 ? 1.449 6.336 -16.094 1 98.31 143 GLY A C 1
ATOM 1126 O O . GLY A 1 143 ? 0.276 6.215 -16.453 1 98.31 143 GLY A O 1
ATOM 1127 N N . THR A 1 144 ? 2.434 5.695 -16.719 1 98.56 144 THR A N 1
ATOM 1128 C CA . THR A 1 144 ? 2.174 4.867 -17.891 1 98.56 144 THR A CA 1
ATOM 1129 C C . THR A 1 144 ? 1.865 3.43 -17.484 1 98.56 144 THR A C 1
ATOM 1131 O O . THR A 1 144 ? 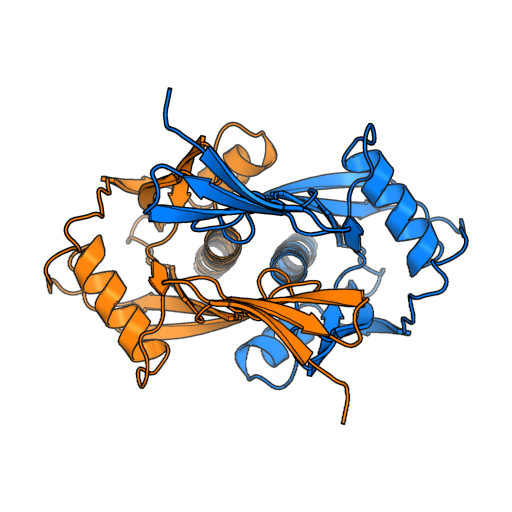1.386 2.639 -18.297 1 98.56 144 THR A O 1
ATOM 1134 N N . VAL A 1 145 ? 2.16 3.057 -16.266 1 98.75 145 VAL A N 1
ATOM 1135 C CA . VAL A 1 145 ? 1.86 1.756 -15.68 1 98.75 145 VAL A CA 1
ATOM 1136 C C . VAL A 1 145 ? 1.099 1.946 -14.367 1 98.75 145 VAL A C 1
ATOM 1138 O O . VAL A 1 145 ? 1.358 2.895 -13.625 1 98.75 145 VAL A O 1
ATOM 1141 N N . GLN A 1 146 ? 0.135 1.152 -14.117 1 98.81 146 GLN A N 1
ATOM 1142 C CA . GLN A 1 146 ? -0.574 1.114 -12.844 1 98.81 146 GLN A CA 1
ATOM 1143 C C . GLN A 1 146 ? -0.258 -0.166 -12.07 1 98.81 146 GLN A C 1
ATOM 1145 O O . GLN A 1 146 ? -0.161 -1.243 -12.664 1 98.81 146 GLN A O 1
ATOM 1150 N N . SER A 1 147 ? -0.044 -0.039 -10.789 1 98.88 147 SER A N 1
ATOM 1151 C CA . SER A 1 147 ? 0.291 -1.205 -9.977 1 98.88 147 SER A CA 1
ATOM 1152 C C . SER A 1 147 ? -0.105 -0.997 -8.523 1 98.88 147 SER A C 1
ATOM 1154 O O . SER A 1 147 ? -0.825 -0.05 -8.195 1 98.88 147 SER A O 1
ATOM 1156 N N . SER A 1 148 ? 0.302 -1.942 -7.645 1 98.94 148 SER A N 1
ATOM 1157 C CA . SER A 1 148 ? -0.139 -2.012 -6.254 1 98.94 148 SER A CA 1
ATOM 1158 C C . SER A 1 148 ? 1.015 -1.742 -5.293 1 98.94 148 SER A C 1
ATOM 1160 O O . SER A 1 148 ? 2.182 -1.82 -5.68 1 98.94 148 SER A O 1
ATOM 1162 N N . SER A 1 149 ? 0.653 -1.47 -4.074 1 98.88 149 SER A N 1
ATOM 1163 C CA . SER A 1 149 ? 1.628 -1.121 -3.049 1 98.88 149 SER A CA 1
ATOM 1164 C C . SER A 1 149 ? 2.639 -2.244 -2.84 1 98.88 149 SER A C 1
ATOM 1166 O O . SER A 1 149 ? 3.848 -2.004 -2.826 1 98.88 149 SER A O 1
ATOM 1168 N N . PRO A 1 150 ? 2.229 -3.518 -2.693 1 98.94 150 PRO A N 1
ATOM 1169 C CA . PRO A 1 150 ? 3.244 -4.547 -2.465 1 98.94 150 PRO A CA 1
ATOM 1170 C C . PRO A 1 150 ? 4.164 -4.75 -3.668 1 98.94 150 PRO A C 1
ATOM 1172 O O . PRO A 1 150 ? 5.328 -5.125 -3.504 1 98.94 150 PRO A O 1
ATOM 1175 N N . THR A 1 151 ? 3.635 -4.465 -4.859 1 98.94 151 THR A N 1
ATOM 1176 C CA . THR A 1 151 ? 4.465 -4.594 -6.055 1 98.94 151 THR A CA 1
ATOM 1177 C C . THR A 1 151 ? 5.578 -3.553 -6.055 1 98.94 151 THR A C 1
ATOM 1179 O O . THR A 1 151 ? 6.715 -3.852 -6.434 1 98.94 151 THR A O 1
ATOM 1182 N N . VAL A 1 152 ? 5.258 -2.357 -5.629 1 98.94 152 VAL A N 1
ATOM 1183 C CA . VAL A 1 152 ? 6.258 -1.299 -5.539 1 98.94 152 VAL A CA 1
ATOM 1184 C C . VAL A 1 152 ? 7.332 -1.691 -4.527 1 98.94 152 VAL A C 1
ATOM 1186 O O . VAL A 1 152 ? 8.531 -1.542 -4.797 1 98.94 152 VAL A O 1
ATOM 1189 N N . ALA A 1 153 ? 6.922 -2.207 -3.377 1 98.94 153 ALA A N 1
ATOM 1190 C CA . ALA A 1 153 ? 7.891 -2.68 -2.387 1 98.94 153 ALA A CA 1
ATOM 1191 C C . ALA A 1 153 ? 8.781 -3.773 -2.969 1 98.94 153 ALA A C 1
ATOM 1193 O O . ALA A 1 153 ? 10 -3.732 -2.818 1 98.94 153 ALA A O 1
ATOM 1194 N N . ALA A 1 154 ? 8.164 -4.746 -3.637 1 98.94 154 ALA A N 1
ATOM 1195 C CA . ALA A 1 154 ? 8.914 -5.844 -4.246 1 98.94 154 ALA A CA 1
ATOM 1196 C C . ALA A 1 154 ? 9.938 -5.324 -5.25 1 98.94 154 ALA A C 1
ATOM 1198 O O . ALA A 1 154 ? 11.086 -5.77 -5.266 1 98.94 154 ALA A O 1
ATOM 1199 N N . ALA A 1 155 ? 9.492 -4.375 -6.082 1 98.94 155 ALA A N 1
ATOM 1200 C CA . ALA A 1 155 ? 10.383 -3.826 -7.102 1 98.94 155 ALA A CA 1
ATOM 1201 C C . ALA A 1 155 ? 11.57 -3.111 -6.469 1 98.94 155 ALA A C 1
ATOM 1203 O O . ALA A 1 155 ? 12.695 -3.217 -6.953 1 98.94 155 ALA A O 1
ATOM 1204 N N . LEU A 1 156 ? 11.312 -2.371 -5.449 1 98.88 156 LEU A N 1
ATOM 1205 C CA . LEU A 1 156 ? 12.383 -1.647 -4.777 1 98.88 156 LEU A CA 1
ATOM 1206 C C . LEU A 1 156 ? 13.344 -2.613 -4.098 1 98.88 156 LEU A C 1
ATOM 1208 O O . LEU A 1 156 ? 14.562 -2.4 -4.113 1 98.88 156 LEU A O 1
ATOM 1212 N N . TYR A 1 157 ? 12.844 -3.695 -3.484 1 98.75 157 TYR A N 1
ATOM 1213 C CA . TYR A 1 157 ? 13.711 -4.738 -2.949 1 98.75 157 TYR A CA 1
ATOM 1214 C C . TYR A 1 157 ? 14.523 -5.391 -4.059 1 98.75 157 TYR A C 1
ATOM 1216 O O . TYR A 1 157 ? 15.695 -5.734 -3.863 1 98.75 157 TYR A O 1
ATOM 1224 N N . ALA A 1 158 ? 13.883 -5.609 -5.203 1 98.69 158 ALA A N 1
ATOM 1225 C CA . ALA A 1 158 ? 14.586 -6.195 -6.344 1 98.69 158 ALA A CA 1
ATOM 1226 C C . ALA A 1 158 ? 15.805 -5.363 -6.723 1 98.69 158 ALA A C 1
ATOM 1228 O O . ALA A 1 158 ? 16.875 -5.906 -6.977 1 98.69 158 ALA A O 1
ATOM 1229 N N . LEU A 1 159 ? 15.602 -4.062 -6.77 1 97.94 159 LEU A N 1
ATOM 1230 C CA . LEU A 1 159 ? 16.703 -3.184 -7.125 1 97.94 159 LEU A CA 1
ATOM 1231 C C . LEU A 1 159 ? 17.844 -3.314 -6.121 1 97.94 159 LEU A C 1
ATOM 1233 O O . LEU A 1 159 ? 19.016 -3.283 -6.5 1 97.94 159 LEU A O 1
ATOM 1237 N N . GLN A 1 160 ? 17.516 -3.449 -4.871 1 95.69 160 GLN A N 1
ATOM 1238 C CA . GLN A 1 160 ? 18.547 -3.633 -3.842 1 95.69 160 GLN A CA 1
ATOM 1239 C C . GLN A 1 160 ? 19.328 -4.926 -4.066 1 95.69 160 GLN A C 1
ATOM 1241 O O . GLN A 1 160 ? 20.547 -4.941 -3.949 1 95.69 160 GLN A O 1
ATOM 1246 N N . ARG A 1 161 ? 18.594 -5.969 -4.41 1 95.25 161 ARG A N 1
ATOM 1247 C CA . ARG A 1 161 ? 19.234 -7.258 -4.66 1 95.25 161 ARG A CA 1
ATOM 1248 C C . ARG A 1 161 ? 20.188 -7.18 -5.852 1 95.25 161 ARG A C 1
ATOM 1250 O O . ARG A 1 161 ? 21.297 -7.723 -5.809 1 95.25 161 ARG A O 1
ATOM 1257 N N . LEU A 1 162 ? 19.734 -6.512 -6.871 1 94.75 162 LEU A N 1
ATOM 1258 C CA . LEU A 1 162 ? 20.5 -6.418 -8.109 1 94.75 162 LEU A CA 1
ATOM 1259 C C . LEU A 1 162 ? 21.734 -5.535 -7.918 1 94.75 162 LEU A C 1
ATOM 1261 O O . LEU A 1 162 ? 22.766 -5.766 -8.539 1 94.75 162 LEU A O 1
ATOM 1265 N N . ALA A 1 163 ? 21.641 -4.512 -7.078 1 90.06 163 ALA A N 1
ATOM 1266 C CA . ALA A 1 163 ? 22.766 -3.639 -6.789 1 90.06 163 ALA A CA 1
ATOM 1267 C C . ALA A 1 163 ? 23.828 -4.363 -5.949 1 90.06 163 ALA A C 1
ATOM 1269 O O . ALA A 1 163 ? 25.016 -4.086 -6.062 1 90.06 163 ALA A O 1
ATOM 1270 N N . GLY A 1 164 ? 23.328 -5.188 -4.953 1 82.44 164 GLY A N 1
ATOM 1271 C CA . GLY A 1 164 ? 24.266 -5.934 -4.117 1 82.44 164 GLY A CA 1
ATOM 1272 C C . GLY A 1 164 ? 24.969 -7.051 -4.863 1 82.44 164 GLY A C 1
ATOM 1273 O O . GLY A 1 164 ? 25.969 -7.594 -4.379 1 82.44 164 GLY A O 1
ATOM 1274 N N . GLN A 1 165 ? 24.484 -7.484 -5.949 1 70.75 165 GLN A N 1
ATOM 1275 C CA . GLN A 1 165 ? 25.094 -8.516 -6.781 1 70.75 165 GLN A CA 1
ATOM 1276 C C . GLN A 1 165 ? 26.156 -7.93 -7.691 1 70.75 165 GLN A C 1
ATOM 1278 O O . GLN A 1 165 ? 26.938 -8.672 -8.312 1 70.75 165 GLN A O 1
ATOM 1283 N N . GLN A 1 166 ? 26.234 -6.625 -7.746 1 56.03 166 GLN A N 1
ATOM 1284 C CA . GLN A 1 166 ? 27.297 -6 -8.531 1 56.03 166 GLN A CA 1
ATOM 1285 C C . GLN A 1 166 ? 28.547 -5.797 -7.691 1 56.03 166 GLN A C 1
ATOM 1287 O O . GLN A 1 166 ? 28.469 -5.586 -6.48 1 56.03 166 GLN A O 1
ATOM 1292 N N . MET B 1 1 ? -24.406 -1.041 -19.328 1 48.59 1 MET B N 1
ATOM 1293 C CA . MET B 1 1 ? -23.781 -0.202 -18.312 1 48.59 1 MET B CA 1
ATOM 1294 C C . MET B 1 1 ? -23.781 -0.906 -16.953 1 48.59 1 MET B C 1
ATOM 1296 O O . MET B 1 1 ? -24.828 -1.376 -16.5 1 48.59 1 MET B O 1
ATOM 1300 N N . SER B 1 2 ? -22.672 -1.5 -16.531 1 64.44 2 SER B N 1
ATOM 1301 C CA . SER B 1 2 ? -22.688 -2.404 -15.383 1 64.44 2 SER B CA 1
ATOM 1302 C C . SER B 1 2 ? -23.359 -1.752 -14.18 1 64.44 2 SER B C 1
ATOM 1304 O O . SER B 1 2 ? -23.078 -0.596 -13.852 1 64.44 2 SER B O 1
ATOM 1306 N N . ALA B 1 3 ? -24.375 -2.236 -13.688 1 87 3 ALA B N 1
ATOM 1307 C CA . ALA B 1 3 ? -25.203 -1.674 -12.617 1 87 3 ALA B CA 1
ATOM 1308 C C . ALA B 1 3 ? -24.406 -1.575 -11.312 1 87 3 ALA B C 1
ATOM 1310 O O . ALA B 1 3 ? -23.797 -2.557 -10.875 1 87 3 ALA B O 1
ATOM 1311 N N . THR B 1 4 ? -24 -0.362 -10.82 1 94.44 4 THR B N 1
ATOM 1312 C CA . THR B 1 4 ? -23.328 -0.098 -9.555 1 94.44 4 THR B CA 1
ATOM 1313 C C . THR B 1 4 ? -24.312 0.434 -8.516 1 94.44 4 THR B C 1
ATOM 1315 O O . THR B 1 4 ? -25.109 1.333 -8.812 1 94.44 4 THR B O 1
ATOM 1318 N N . LYS B 1 5 ? -24.344 -0.22 -7.336 1 97.12 5 LYS B N 1
ATOM 1319 C CA . LYS B 1 5 ? -25.188 0.219 -6.223 1 97.12 5 LYS B CA 1
ATOM 1320 C C . LYS B 1 5 ? -24.328 0.75 -5.074 1 97.12 5 LYS B C 1
ATOM 1322 O O . LYS B 1 5 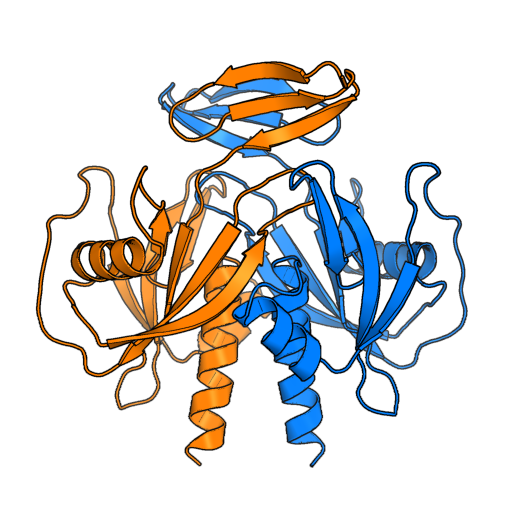? -23.391 0.085 -4.633 1 97.12 5 LYS B O 1
ATOM 1327 N N . THR B 1 6 ? -24.641 1.913 -4.566 1 98.19 6 THR B N 1
ATOM 1328 C CA . THR B 1 6 ? -23.969 2.469 -3.4 1 98.19 6 THR B CA 1
ATOM 1329 C C . THR B 1 6 ? -24.531 1.866 -2.113 1 98.19 6 THR B C 1
ATOM 1331 O O . THR B 1 6 ? -25.719 1.975 -1.836 1 98.19 6 THR B O 1
ATOM 1334 N N . ILE B 1 7 ? -23.719 1.248 -1.313 1 97.94 7 ILE B N 1
ATOM 1335 C CA . ILE B 1 7 ? -24.094 0.619 -0.052 1 97.94 7 ILE B CA 1
ATOM 1336 C C . ILE B 1 7 ? -23.938 1.617 1.092 1 97.94 7 ILE B C 1
ATOM 1338 O O . ILE B 1 7 ? -24.75 1.646 2.021 1 97.94 7 ILE B O 1
ATOM 1342 N N . TYR B 1 8 ? -22.969 2.324 1.04 1 98.25 8 TYR B N 1
ATOM 1343 C CA . TYR B 1 8 ? -22.594 3.291 2.066 1 98.25 8 TYR B CA 1
ATOM 1344 C C . TYR B 1 8 ? -21.828 4.465 1.457 1 98.25 8 TYR B C 1
ATOM 1346 O O . TYR B 1 8 ? -21.016 4.285 0.55 1 98.25 8 TYR B O 1
ATOM 1354 N N . ASP B 1 9 ? -22.047 5.695 1.854 1 98.44 9 ASP B N 1
ATOM 1355 C CA . ASP B 1 9 ? -21.391 6.93 1.431 1 98.44 9 ASP B CA 1
ATOM 1356 C C . ASP B 1 9 ? -21.109 7.836 2.625 1 98.44 9 ASP B C 1
ATOM 1358 O O . ASP B 1 9 ? -21.922 8.695 2.971 1 98.44 9 ASP B O 1
ATOM 1362 N N . GLY B 1 10 ? -19.938 7.559 3.189 1 97.81 10 GLY B N 1
ATOM 1363 C CA . GLY B 1 10 ? -19.594 8.242 4.426 1 97.81 10 GLY B CA 1
ATOM 1364 C C . GLY B 1 10 ? -18.609 9.383 4.227 1 97.81 10 GLY B C 1
ATOM 1365 O O . GLY B 1 10 ? -18.547 9.977 3.148 1 97.81 10 GLY B O 1
ATOM 1366 N N . HIS B 1 11 ? -17.906 9.766 5.254 1 96.5 11 HIS B N 1
ATOM 1367 C CA . HIS B 1 11 ? -17 10.914 5.25 1 96.5 11 HIS B CA 1
ATOM 1368 C C . HIS B 1 11 ? -15.742 10.609 4.457 1 96.5 11 HIS B C 1
ATOM 1370 O O . HIS B 1 11 ? -15.266 11.461 3.695 1 96.5 11 HIS B O 1
ATOM 1376 N N . ILE B 1 12 ? -15.227 9.352 4.652 1 97.31 12 ILE B N 1
ATOM 1377 C CA . ILE B 1 12 ? -13.961 9.094 3.979 1 97.31 12 ILE B CA 1
ATOM 1378 C C . ILE B 1 12 ? -14.062 7.805 3.164 1 97.31 12 ILE B C 1
ATOM 1380 O O . ILE B 1 12 ? -13.18 7.504 2.357 1 97.31 12 ILE B O 1
ATOM 1384 N N . VAL B 1 13 ? -15.133 7.008 3.369 1 98.62 13 VAL B N 1
ATOM 1385 C CA . VAL B 1 13 ? -15.281 5.734 2.676 1 98.62 13 VAL B CA 1
ATOM 1386 C C . VAL B 1 13 ? -16.625 5.691 1.942 1 98.62 13 VAL B C 1
ATOM 1388 O O . VAL B 1 13 ? -17.656 6.059 2.506 1 98.62 13 VAL B O 1
ATOM 1391 N N . LYS B 1 14 ? -16.625 5.387 0.751 1 98.75 14 LYS B N 1
ATOM 1392 C CA . LYS B 1 14 ? -17.812 4.973 -0.009 1 98.75 14 LYS B CA 1
ATOM 1393 C C . LYS B 1 14 ? -17.703 3.508 -0.425 1 98.75 14 LYS B C 1
ATOM 1395 O O . LYS B 1 14 ? -16.656 3.059 -0.882 1 98.75 14 LYS B O 1
ATOM 1400 N N . LEU B 1 15 ? -18.672 2.723 -0.197 1 98.81 15 LEU B N 1
ATOM 1401 C CA . LEU B 1 15 ? -18.719 1.314 -0.575 1 98.81 15 LEU B CA 1
ATOM 1402 C C . LEU B 1 15 ? -19.766 1.076 -1.655 1 98.81 15 LEU B C 1
ATOM 1404 O O . LEU B 1 15 ? -20.922 1.463 -1.497 1 98.81 15 LEU B O 1
ATOM 1408 N N . GLU B 1 16 ? -19.359 0.447 -2.666 1 98.62 16 GLU B N 1
ATOM 1409 C CA . GLU B 1 16 ? -20.25 0.143 -3.793 1 98.62 16 GLU B CA 1
ATOM 1410 C C . GLU B 1 16 ? -20.203 -1.342 -4.141 1 98.62 16 GLU B C 1
ATOM 1412 O O . GLU B 1 16 ? -19.188 -2.01 -3.906 1 98.62 16 GLU B O 1
ATOM 1417 N N . LEU B 1 17 ? -21.25 -1.817 -4.695 1 97.75 17 LEU B N 1
ATOM 1418 C CA . LEU B 1 17 ? -21.344 -3.152 -5.277 1 97.75 17 LEU B CA 1
ATOM 1419 C C . LEU B 1 17 ? -21.562 -3.076 -6.785 1 97.75 17 LEU B C 1
ATOM 1421 O O . LEU B 1 17 ? -22.562 -2.543 -7.246 1 97.75 17 LEU B O 1
ATOM 1425 N N . GLU B 1 18 ? -20.609 -3.572 -7.492 1 96.25 18 GLU B N 1
ATOM 1426 C CA . GLU B 1 18 ? -20.75 -3.635 -8.945 1 96.25 18 GLU B CA 1
ATOM 1427 C C . GLU B 1 18 ? -21.281 -4.992 -9.391 1 96.25 18 GLU B C 1
ATOM 1429 O O . GLU B 1 18 ? -20.766 -6.035 -8.992 1 96.25 18 GLU B O 1
ATOM 1434 N N . GLU B 1 19 ? -22.328 -4.961 -10.188 1 95.19 19 GLU B N 1
ATOM 1435 C CA . GLU B 1 19 ? -23 -6.148 -10.711 1 95.19 19 GLU B CA 1
ATOM 1436 C C . GLU B 1 19 ? -23.422 -7.082 -9.586 1 95.19 19 GLU B C 1
ATOM 1438 O O . GLU B 1 19 ? -23.375 -8.305 -9.727 1 95.19 19 GLU B O 1
ATOM 1443 N N . GLY B 1 20 ? -23.656 -6.551 -8.477 1 93.38 20 GLY B N 1
ATOM 1444 C CA . GLY B 1 20 ? -24.156 -7.297 -7.324 1 93.38 20 GLY B CA 1
ATOM 1445 C C . GLY B 1 20 ? -23.125 -8.25 -6.746 1 93.38 20 GLY B C 1
ATOM 1446 O O . GLY B 1 20 ? -23.438 -9.047 -5.859 1 93.38 20 GLY B O 1
ATOM 1447 N N . LYS B 1 21 ? -21.953 -8.109 -7.172 1 92.44 21 LYS B N 1
ATOM 1448 C CA . LYS B 1 21 ? -20.984 -9.133 -6.816 1 92.44 21 LYS B CA 1
ATOM 1449 C C . LYS B 1 21 ? -19.672 -8.508 -6.324 1 92.44 21 LYS B C 1
ATOM 1451 O O . LYS B 1 21 ? -19.125 -8.922 -5.301 1 92.44 21 LYS B O 1
ATOM 1456 N N . TRP B 1 22 ? -19.25 -7.492 -7.039 1 95.62 22 TRP B N 1
ATOM 1457 C CA . TRP B 1 22 ? -17.922 -6.957 -6.77 1 95.62 22 TRP B CA 1
ATOM 1458 C C . TRP B 1 22 ? -17.984 -5.793 -5.785 1 95.62 22 TRP B C 1
ATOM 1460 O O . TRP B 1 22 ? -18.625 -4.777 -6.062 1 95.62 22 TRP B O 1
ATOM 1470 N N . GLU B 1 23 ? -17.344 -6.016 -4.672 1 98.44 23 GLU B N 1
ATOM 1471 C CA . GLU B 1 23 ? -17.297 -5.012 -3.615 1 98.44 23 GLU B CA 1
ATOM 1472 C C . GLU B 1 23 ? -16.156 -4.031 -3.836 1 98.44 23 GLU B C 1
ATOM 1474 O O . GLU B 1 23 ? -14.984 -4.43 -3.863 1 98.44 23 GLU B O 1
ATOM 1479 N N . ILE B 1 24 ? -16.484 -2.736 -3.963 1 98.75 24 ILE B N 1
ATOM 1480 C CA . ILE B 1 24 ? -15.5 -1.715 -4.289 1 98.75 24 ILE B CA 1
ATOM 1481 C C . ILE B 1 24 ? -15.531 -0.612 -3.232 1 98.75 24 ILE B C 1
ATOM 1483 O O . ILE B 1 24 ? -16.594 -0.056 -2.936 1 98.75 24 ILE B O 1
ATOM 1487 N N . VAL B 1 25 ? -14.422 -0.361 -2.676 1 98.88 25 VAL B N 1
ATOM 1488 C CA . VAL B 1 25 ? -14.258 0.735 -1.728 1 98.88 25 VAL B CA 1
ATOM 1489 C C . VAL B 1 25 ? -13.664 1.95 -2.441 1 98.88 25 VAL B C 1
ATOM 1491 O O . VAL B 1 25 ? -12.617 1.853 -3.08 1 98.88 25 VAL B O 1
ATOM 1494 N N . ARG B 1 26 ? -14.328 3.066 -2.33 1 98.75 26 ARG B N 1
ATOM 1495 C CA . ARG B 1 26 ? -13.82 4.344 -2.82 1 98.75 26 ARG B CA 1
ATOM 1496 C C . ARG B 1 26 ? -13.227 5.172 -1.685 1 98.75 26 ARG B C 1
ATOM 1498 O O . ARG B 1 26 ? -13.836 5.293 -0.618 1 98.75 26 ARG B O 1
ATOM 1505 N N . HIS B 1 27 ? -12.133 5.664 -1.89 1 98.81 27 HIS B N 1
ATOM 1506 C CA . HIS B 1 27 ? -11.406 6.488 -0.93 1 98.81 27 HIS B CA 1
ATOM 1507 C C . HIS B 1 27 ? -10.562 7.543 -1.637 1 98.81 27 HIS B C 1
ATOM 1509 O O . HIS B 1 27 ? -10.055 7.305 -2.736 1 98.81 27 HIS B O 1
ATOM 1515 N N . ALA B 1 28 ? -10.422 8.727 -1.07 1 98.75 28 ALA B N 1
ATOM 1516 C CA . ALA B 1 28 ? -9.602 9.789 -1.649 1 98.75 28 ALA B CA 1
ATOM 1517 C C . ALA B 1 28 ? -8.156 9.328 -1.816 1 98.75 28 ALA B C 1
ATOM 1519 O O . ALA B 1 28 ? -7.652 8.531 -1.018 1 98.75 28 ALA B O 1
ATOM 1520 N N . ASP B 1 29 ? -7.516 9.852 -2.838 1 98.88 29 ASP B N 1
ATOM 1521 C CA . ASP B 1 29 ? -6.078 9.648 -2.996 1 98.88 29 ASP B CA 1
ATOM 1522 C C . ASP B 1 29 ? -5.305 10.312 -1.857 1 98.88 29 ASP B C 1
ATOM 1524 O O . ASP B 1 29 ? -5.844 11.156 -1.144 1 98.88 29 ASP B O 1
ATOM 1528 N N . ALA B 1 30 ? -4.078 9.883 -1.703 1 98.94 30 ALA B N 1
ATOM 1529 C CA . ALA B 1 30 ? -3.277 10.383 -0.59 1 98.94 30 ALA B CA 1
ATOM 1530 C C . ALA B 1 30 ? -1.821 10.578 -1.007 1 98.94 30 ALA B C 1
ATOM 1532 O O . ALA B 1 30 ? -1.435 10.211 -2.121 1 98.94 30 ALA B O 1
ATOM 1533 N N . VAL B 1 31 ? -1.1 11.242 -0.153 1 98.94 31 VAL B N 1
ATOM 1534 C CA . VAL B 1 31 ? 0.319 11.508 -0.37 1 98.94 31 VAL B CA 1
ATOM 1535 C C . VAL B 1 31 ? 1.119 11.062 0.853 1 98.94 31 VAL B C 1
ATOM 1537 O O . VAL B 1 31 ? 0.576 10.961 1.955 1 98.94 31 VAL B O 1
ATOM 1540 N N . ALA B 1 32 ? 2.326 10.734 0.702 1 98.94 32 ALA B N 1
ATOM 1541 C CA . ALA B 1 32 ? 3.332 10.555 1.743 1 98.94 32 ALA B CA 1
ATOM 1542 C C . ALA B 1 32 ? 4.652 11.211 1.353 1 98.94 32 ALA B C 1
ATOM 1544 O O . ALA B 1 32 ? 4.949 11.367 0.166 1 98.94 32 ALA B O 1
ATOM 1545 N N . ILE B 1 33 ? 5.418 11.594 2.287 1 99 33 ILE B N 1
ATOM 1546 C CA . ILE B 1 33 ? 6.59 12.414 2 1 99 33 ILE B CA 1
ATOM 1547 C C . ILE B 1 33 ? 7.824 11.805 2.654 1 99 33 ILE B C 1
ATOM 1549 O O . ILE B 1 33 ? 7.855 11.602 3.871 1 99 33 ILE B O 1
ATOM 1553 N N . LEU B 1 34 ? 8.789 11.516 1.896 1 99 34 LEU B N 1
ATOM 1554 C CA . LEU B 1 34 ? 10.117 11.148 2.383 1 99 34 LEU B CA 1
ATOM 1555 C C . LEU B 1 34 ? 10.953 12.391 2.668 1 99 34 LEU B C 1
ATOM 1557 O O . LEU B 1 34 ? 11.234 13.18 1.761 1 99 34 LEU B O 1
ATOM 1561 N N . LEU B 1 35 ? 11.273 12.609 3.812 1 98.94 35 LEU B N 1
ATOM 1562 C CA . LEU B 1 35 ? 12.203 13.648 4.238 1 98.94 35 LEU B CA 1
ATOM 1563 C C . LEU B 1 35 ? 13.383 13.047 4.992 1 98.94 35 LEU B C 1
ATOM 1565 O O . LEU B 1 35 ? 13.203 12.398 6.023 1 98.94 35 LEU B O 1
ATOM 1569 N N . LEU B 1 36 ? 14.562 13.234 4.484 1 98.69 36 LEU B N 1
ATOM 1570 C CA . LEU B 1 36 ? 15.789 12.727 5.098 1 98.69 36 LEU B CA 1
ATOM 1571 C C . LEU B 1 36 ? 16.547 13.844 5.797 1 98.69 36 LEU B C 1
ATOM 1573 O O . LEU B 1 36 ? 16.641 14.953 5.277 1 98.69 36 LEU B O 1
ATOM 1577 N N . SER B 1 37 ? 17.094 13.531 6.941 1 98.19 37 SER B N 1
ATOM 1578 C CA . SER B 1 37 ? 18.016 14.438 7.613 1 98.19 37 SER B CA 1
ATOM 1579 C C . SER B 1 37 ? 19.406 14.367 6.988 1 98.19 37 SER B C 1
ATOM 1581 O O . SER B 1 37 ? 19.688 13.492 6.168 1 98.19 37 SER B O 1
ATOM 1583 N N . GLU B 1 38 ? 20.25 15.266 7.438 1 96.19 38 GLU B N 1
ATOM 1584 C CA . GLU B 1 38 ? 21.641 15.242 7 1 96.19 38 GLU B CA 1
ATOM 1585 C C . GLU B 1 38 ? 22.328 13.945 7.422 1 96.19 38 GLU B C 1
ATOM 1587 O O . GLU B 1 38 ? 23.219 13.461 6.723 1 96.19 38 GLU B O 1
ATOM 1592 N N . GLY B 1 39 ? 21.922 13.359 8.57 1 96.81 39 GLY B N 1
ATOM 1593 C CA . GLY B 1 39 ? 22.531 12.141 9.086 1 96.81 39 GLY B CA 1
ATOM 1594 C C . GLY B 1 39 ? 21.938 10.883 8.492 1 96.81 39 GLY B C 1
ATOM 1595 O O . GLY B 1 39 ? 22.344 9.773 8.836 1 96.81 39 GLY B O 1
ATOM 1596 N N . GLY B 1 40 ? 20.922 11.008 7.629 1 98 40 GLY B N 1
ATOM 1597 C CA . GLY B 1 40 ? 20.391 9.867 6.91 1 98 40 GLY B CA 1
ATOM 1598 C C . GLY B 1 40 ? 19.188 9.242 7.598 1 98 40 GLY B C 1
ATOM 1599 O O . GLY B 1 40 ? 18.766 8.133 7.254 1 98 40 GLY B O 1
ATOM 1600 N N . GLU B 1 41 ? 18.656 9.898 8.594 1 98.81 41 GLU B N 1
ATOM 1601 C CA . GLU B 1 41 ? 17.422 9.43 9.211 1 98.81 41 GLU B CA 1
ATOM 1602 C C . GLU B 1 41 ? 16.188 9.961 8.477 1 98.81 41 GLU B C 1
ATOM 1604 O O . GLU B 1 41 ? 16.219 11.07 7.941 1 98.81 41 GLU B O 1
ATOM 1609 N N . MET B 1 42 ? 15.133 9.18 8.453 1 98.75 42 MET B N 1
ATOM 1610 C CA . MET B 1 42 ? 13.906 9.648 7.809 1 98.75 42 MET B CA 1
ATOM 1611 C C . MET B 1 42 ? 12.93 10.195 8.844 1 98.75 42 MET B C 1
ATOM 1613 O O . MET B 1 42 ? 12.805 9.648 9.938 1 98.75 42 MET B O 1
ATOM 1617 N N . LYS B 1 43 ? 12.258 11.289 8.555 1 98.94 43 LYS B N 1
ATOM 1618 C CA . LYS B 1 43 ? 11.227 11.867 9.414 1 98.94 43 LYS B CA 1
ATOM 1619 C C . LYS B 1 43 ? 9.953 11.031 9.383 1 98.94 43 LYS B C 1
ATOM 1621 O O . LYS B 1 43 ? 9.422 10.742 8.312 1 98.94 43 LYS B O 1
ATOM 1626 N N . LEU B 1 44 ? 9.523 10.578 10.562 1 98.94 44 LEU B N 1
ATOM 1627 C CA . LEU B 1 44 ? 8.297 9.812 10.734 1 98.94 44 LEU B CA 1
ATOM 1628 C C . LEU B 1 44 ? 7.375 10.477 11.742 1 98.94 44 LEU B C 1
ATOM 1630 O O . LEU B 1 44 ? 7.801 11.367 12.484 1 98.94 44 LEU B O 1
ATOM 1634 N N . VAL B 1 45 ? 6.176 10.109 11.703 1 98.69 45 VAL B N 1
ATOM 1635 C CA . VAL B 1 45 ? 5.211 10.5 12.727 1 98.69 45 VAL B CA 1
ATOM 1636 C C . VAL B 1 45 ? 4.594 9.25 13.359 1 98.69 45 VAL B C 1
ATOM 1638 O O . VAL B 1 45 ? 4.328 8.266 12.672 1 98.69 45 VAL B O 1
ATOM 1641 N N . ARG B 1 46 ? 4.484 9.203 14.625 1 98.5 46 ARG B N 1
ATOM 1642 C CA . ARG B 1 46 ? 3.775 8.164 15.367 1 98.5 46 ARG B CA 1
ATOM 1643 C C . ARG B 1 46 ? 2.346 8.594 15.68 1 98.5 46 ARG B C 1
ATOM 1645 O O . ARG B 1 46 ? 2.117 9.703 16.172 1 98.5 46 ARG B O 1
ATOM 1652 N N . GLN B 1 47 ? 1.413 7.844 15.383 1 97.12 47 GLN B N 1
ATOM 1653 C CA . GLN B 1 47 ? 0.017 8.156 15.664 1 97.12 47 GLN B CA 1
ATOM 1654 C C . GLN B 1 47 ? -0.8 6.887 15.883 1 97.12 47 GLN B C 1
ATOM 1656 O O . GLN B 1 47 ? -0.403 5.805 15.438 1 97.12 47 GLN B O 1
ATOM 1661 N N . ARG B 1 48 ? -1.891 7.023 16.516 1 96.31 48 ARG B N 1
ATOM 1662 C CA . ARG B 1 48 ? -2.828 5.93 16.75 1 96.31 48 ARG B CA 1
ATOM 1663 C C . ARG B 1 48 ? -3.703 5.684 15.531 1 96.31 48 ARG B C 1
ATOM 1665 O O . ARG B 1 48 ? -4.328 6.613 15.016 1 96.31 48 ARG B O 1
ATOM 1672 N N . ARG B 1 49 ? -3.738 4.469 15.086 1 97.19 49 ARG B N 1
ATOM 1673 C CA . ARG B 1 49 ? -4.621 4.074 13.992 1 97.19 49 ARG B CA 1
ATOM 1674 C C . ARG B 1 49 ? -5.707 3.119 14.484 1 97.19 49 ARG B C 1
ATOM 1676 O O . ARG B 1 49 ? -5.43 1.952 14.766 1 97.19 49 ARG B O 1
ATOM 1683 N N . ARG B 1 50 ? -6.867 3.541 14.461 1 95.88 50 ARG B N 1
ATOM 1684 C CA . ARG B 1 50 ? -7.996 2.787 14.992 1 95.88 50 ARG B CA 1
ATOM 1685 C C . ARG B 1 50 ? -8.25 1.526 14.172 1 95.88 50 ARG B C 1
ATOM 1687 O O . ARG B 1 50 ? -8.578 0.475 14.727 1 95.88 50 ARG B O 1
ATOM 1694 N N . ALA B 1 51 ? -8.078 1.686 12.906 1 98.06 51 ALA B N 1
ATOM 1695 C CA . ALA B 1 51 ? -8.414 0.581 12.016 1 98.06 51 ALA B CA 1
ATOM 1696 C C . ALA B 1 51 ? -7.57 -0.653 12.32 1 98.06 51 ALA B C 1
ATOM 1698 O O . ALA B 1 51 ? -8.016 -1.784 12.117 1 98.06 51 ALA B O 1
ATOM 1699 N N . VAL B 1 52 ? -6.348 -0.401 12.844 1 98.5 52 VAL B N 1
ATOM 1700 C CA . VAL B 1 52 ? -5.465 -1.535 13.102 1 98.5 52 VAL B CA 1
ATOM 1701 C C . VAL B 1 52 ? -5.211 -1.662 14.602 1 98.5 52 VAL B C 1
ATOM 1703 O O . VAL B 1 52 ? -4.391 -2.479 15.031 1 98.5 52 VAL B O 1
ATOM 1706 N N . ASP B 1 53 ? -5.824 -0.854 15.398 1 97 53 ASP B N 1
ATOM 1707 C CA . ASP B 1 53 ? -5.734 -0.814 16.859 1 97 53 ASP B CA 1
ATOM 1708 C C . ASP B 1 53 ? -4.277 -0.834 17.312 1 97 53 ASP B C 1
ATOM 1710 O O . ASP B 1 53 ? -3.891 -1.674 18.125 1 97 53 ASP B O 1
ATOM 1714 N N . ALA B 1 54 ? -3.539 0.065 16.781 1 97.62 54 ALA B N 1
ATOM 1715 C CA . ALA B 1 54 ? -2.117 0.144 17.094 1 97.62 54 ALA B CA 1
ATOM 1716 C C . ALA B 1 54 ? -1.563 1.534 16.797 1 97.62 54 ALA B C 1
ATOM 1718 O O . ALA B 1 54 ? -2.168 2.303 16.047 1 97.62 54 ALA B O 1
ATOM 1719 N N . ASP B 1 55 ? -0.477 1.81 17.469 1 98.12 55 ASP B N 1
ATOM 1720 C CA . ASP B 1 55 ? 0.343 2.932 17.031 1 98.12 55 ASP B CA 1
ATOM 1721 C C . ASP B 1 55 ? 1.212 2.539 15.836 1 98.12 55 ASP B C 1
ATOM 1723 O O . ASP B 1 55 ? 1.816 1.465 15.828 1 98.12 55 ASP B O 1
ATOM 1727 N N . THR B 1 56 ? 1.238 3.369 14.875 1 98.81 56 THR B N 1
ATOM 1728 C CA . THR B 1 56 ? 2.072 3.131 13.703 1 98.81 56 THR B CA 1
ATOM 1729 C C . THR B 1 56 ? 3.141 4.211 13.57 1 98.81 56 THR B C 1
ATOM 1731 O O . THR B 1 56 ? 2.965 5.328 14.055 1 98.81 56 THR B O 1
ATOM 1734 N N . LEU B 1 57 ? 4.23 3.885 13.016 1 98.88 57 LEU B N 1
ATOM 1735 C CA . LEU B 1 57 ? 5.234 4.828 12.539 1 98.88 57 LEU B CA 1
ATOM 1736 C C . LEU B 1 57 ? 5.109 5.027 11.031 1 98.88 57 LEU B C 1
ATOM 1738 O O . LEU B 1 57 ? 5.328 4.09 10.258 1 98.88 57 LEU B O 1
ATOM 1742 N N . GLU B 1 58 ? 4.793 6.254 10.641 1 98.94 58 GLU B N 1
ATOM 1743 C CA . GLU B 1 58 ? 4.523 6.504 9.227 1 98.94 58 GLU B CA 1
ATOM 1744 C C . GLU B 1 58 ? 5.25 7.75 8.734 1 98.94 58 GLU B C 1
ATOM 1746 O O . GLU B 1 58 ? 5.453 8.695 9.5 1 98.94 58 GLU B O 1
ATOM 1751 N N . ALA B 1 59 ? 5.621 7.777 7.43 1 98.94 59 ALA B N 1
ATOM 1752 C CA . ALA B 1 59 ? 6.008 9.047 6.816 1 98.94 59 ALA B CA 1
ATOM 1753 C C . ALA B 1 59 ? 4.875 10.062 6.91 1 98.94 59 ALA B C 1
ATOM 1755 O O . ALA B 1 59 ? 3.697 9.695 6.926 1 98.94 59 ALA B O 1
ATOM 1756 N N . PRO B 1 60 ? 5.219 11.359 7.051 1 98.81 60 PRO B N 1
ATOM 1757 C CA . PRO B 1 60 ? 4.129 12.328 6.945 1 98.81 60 PRO B CA 1
ATOM 1758 C C . PRO B 1 60 ? 3.23 12.07 5.734 1 98.81 60 PRO B C 1
ATOM 1760 O O . PRO B 1 60 ? 3.729 11.781 4.645 1 98.81 60 PRO B O 1
ATOM 1763 N N . ALA B 1 61 ? 1.981 12.148 5.969 1 98.69 61 ALA B N 1
ATOM 1764 C CA . ALA B 1 61 ? 1.041 11.742 4.926 1 98.69 61 ALA B CA 1
ATOM 1765 C C . ALA B 1 61 ? -0.333 12.367 5.16 1 98.69 61 ALA B C 1
ATOM 1767 O O . ALA B 1 61 ? -0.604 12.906 6.234 1 98.69 61 ALA B O 1
ATOM 1768 N N . GLY B 1 62 ? -1.187 12.266 4.129 1 98.12 62 GLY B N 1
ATOM 1769 C CA . GLY B 1 62 ? -2.564 12.711 4.266 1 98.12 62 GLY B CA 1
ATOM 1770 C C . GLY B 1 62 ? -3.359 12.594 2.98 1 98.12 62 GLY B C 1
ATOM 1771 O O . GLY B 1 62 ? -2.789 12.383 1.908 1 98.12 62 GLY B O 1
ATOM 1772 N N . LEU B 1 63 ? -4.633 12.805 3.109 1 98.38 63 LEU B N 1
ATOM 1773 C CA . LEU B 1 63 ? -5.539 12.711 1.971 1 98.38 63 LEU B CA 1
ATOM 1774 C C . LEU B 1 63 ? -5.422 13.938 1.073 1 98.38 63 LEU B C 1
ATOM 1776 O O . LEU B 1 63 ? -5.074 15.023 1.542 1 98.38 63 LEU B O 1
ATOM 1780 N N . ILE B 1 64 ? -5.641 13.727 -0.185 1 98.81 64 ILE B N 1
ATOM 1781 C CA . ILE B 1 64 ? -5.746 14.828 -1.138 1 98.81 64 ILE B CA 1
ATOM 1782 C C . ILE B 1 64 ? -7.16 15.398 -1.114 1 98.81 64 ILE B C 1
ATOM 1784 O O . ILE B 1 64 ? -8.133 14.68 -1.362 1 98.81 64 ILE B O 1
ATOM 1788 N N . ASP B 1 65 ? -7.281 16.641 -0.844 1 97.88 65 ASP B N 1
ATOM 1789 C CA . ASP B 1 65 ? -8.586 17.297 -0.837 1 97.88 65 ASP B CA 1
ATOM 1790 C C . ASP B 1 65 ? -9.109 17.5 -2.258 1 97.88 65 ASP B C 1
ATOM 1792 O O . ASP B 1 65 ? -8.336 17.531 -3.215 1 97.88 65 ASP B O 1
ATOM 1796 N N . GLU B 1 66 ? -10.383 17.656 -2.375 1 97.44 66 GLU B N 1
ATOM 1797 C CA . GLU B 1 66 ? -11 17.906 -3.676 1 97.44 66 GLU B CA 1
ATOM 1798 C C . GLU B 1 66 ? -10.383 19.125 -4.348 1 97.44 66 GLU B C 1
ATOM 1800 O O . GLU B 1 66 ? -10.25 20.188 -3.725 1 97.44 66 GLU B O 1
ATOM 1805 N N . GLY B 1 67 ? -9.898 18.953 -5.586 1 97.75 67 GLY B N 1
ATOM 1806 C CA . GLY B 1 67 ? -9.352 20.062 -6.359 1 97.75 67 GLY B CA 1
ATOM 1807 C C . GLY B 1 67 ? -7.879 20.312 -6.102 1 97.75 67 GLY B C 1
ATOM 1808 O O . GLY B 1 67 ? -7.266 21.172 -6.742 1 97.75 67 GLY B O 1
ATOM 1809 N N . GLU B 1 68 ? -7.371 19.578 -5.242 1 98.25 68 GLU B N 1
ATOM 1810 C CA . GLU B 1 68 ? -5.973 19.734 -4.852 1 98.25 68 GLU B CA 1
ATOM 1811 C C . GLU B 1 68 ? -5.066 18.797 -5.648 1 98.25 68 GLU B C 1
ATOM 1813 O O . GLU B 1 68 ? -5.402 17.625 -5.852 1 98.25 68 GLU B O 1
ATOM 1818 N N . THR B 1 69 ? -3.936 19.328 -6.195 1 98.81 69 THR B N 1
ATOM 1819 C CA . THR B 1 69 ? -2.955 18.438 -6.816 1 98.81 69 THR B CA 1
ATOM 1820 C C . THR B 1 69 ? -2.23 17.609 -5.766 1 98.81 69 THR B C 1
ATOM 1822 O O . THR B 1 69 ? -2.17 17.984 -4.594 1 98.81 69 THR B O 1
ATOM 1825 N N . PRO B 1 70 ? -1.634 16.516 -6.129 1 98.94 70 PRO B N 1
ATOM 1826 C CA . PRO B 1 70 ? -0.849 15.727 -5.176 1 98.94 70 PRO B CA 1
ATOM 1827 C C . PRO B 1 70 ? 0.288 16.531 -4.543 1 98.94 70 PRO B C 1
ATOM 1829 O O . PRO B 1 70 ? 0.532 16.406 -3.34 1 98.94 70 PRO B O 1
ATOM 1832 N N . GLU B 1 71 ? 0.894 17.328 -5.332 1 98.94 71 GLU B N 1
ATOM 1833 C CA . GLU B 1 71 ? 2.008 18.125 -4.812 1 98.94 71 GLU B CA 1
ATOM 1834 C C . GLU B 1 71 ? 1.531 19.125 -3.77 1 98.94 71 GLU B C 1
ATOM 1836 O O . GLU B 1 71 ? 2.172 19.297 -2.73 1 98.94 71 GLU B O 1
ATOM 1841 N N . ALA B 1 72 ? 0.44 19.797 -4.059 1 98.88 72 ALA B N 1
ATOM 1842 C CA . ALA B 1 72 ? -0.127 20.75 -3.105 1 98.88 72 ALA B CA 1
ATOM 1843 C C . ALA B 1 72 ? -0.515 20.062 -1.803 1 98.88 72 ALA B C 1
ATOM 1845 O O . ALA B 1 72 ? -0.294 20.594 -0.715 1 98.88 72 ALA B O 1
ATOM 1846 N N . ALA B 1 73 ? -1.071 18.891 -1.886 1 98.88 73 ALA B N 1
ATOM 1847 C CA . ALA B 1 73 ? -1.426 18.094 -0.707 1 98.88 73 ALA B CA 1
ATOM 1848 C C . ALA B 1 73 ? -0.183 17.719 0.096 1 98.88 73 ALA B C 1
ATOM 1850 O O . ALA B 1 73 ? -0.176 17.828 1.325 1 98.88 73 ALA B O 1
ATOM 1851 N N . ALA B 1 74 ? 0.85 17.281 -0.625 1 98.94 74 ALA B N 1
ATOM 1852 C CA . ALA B 1 74 ? 2.096 16.906 0.041 1 98.94 74 ALA B CA 1
ATOM 1853 C C . ALA B 1 74 ? 2.67 18.078 0.829 1 98.94 74 ALA B C 1
ATOM 1855 O O . ALA B 1 74 ? 3.078 17.922 1.981 1 98.94 74 ALA B O 1
ATOM 1856 N N . ARG B 1 75 ? 2.637 19.219 0.211 1 98.81 75 ARG B N 1
ATOM 1857 C CA . ARG B 1 75 ? 3.143 20.422 0.874 1 98.81 75 ARG B CA 1
ATOM 1858 C C . ARG B 1 75 ? 2.312 20.766 2.109 1 98.81 75 ARG B C 1
ATOM 1860 O O . ARG B 1 75 ? 2.861 21.016 3.182 1 98.81 75 ARG B O 1
ATOM 1867 N N . ARG B 1 76 ? 1.01 20.75 1.956 1 98.56 76 ARG B N 1
ATOM 1868 C CA . ARG B 1 76 ? 0.107 21.062 3.059 1 98.56 76 ARG B CA 1
ATOM 1869 C C . ARG B 1 76 ? 0.304 20.094 4.223 1 98.56 76 ARG B C 1
ATOM 1871 O O . ARG B 1 76 ? 0.461 20.516 5.367 1 98.56 76 ARG B O 1
ATOM 1878 N N . GLU B 1 77 ? 0.342 18.797 3.947 1 98.44 77 GLU B N 1
ATOM 1879 C CA . GLU B 1 77 ? 0.479 17.797 4.988 1 98.44 77 GLU B CA 1
ATOM 1880 C C . GLU B 1 77 ? 1.835 17.891 5.684 1 98.44 77 GLU B C 1
ATOM 1882 O O . GLU B 1 77 ? 1.945 17.641 6.883 1 98.44 77 GLU B O 1
ATOM 1887 N N . LEU B 1 78 ? 2.875 18.172 4.883 1 98.69 78 LEU B N 1
ATOM 1888 C CA . LEU B 1 78 ? 4.199 18.375 5.465 1 98.69 78 LEU B CA 1
ATOM 1889 C C . LEU B 1 78 ? 4.207 19.547 6.43 1 98.69 78 LEU B C 1
ATOM 1891 O O . LEU B 1 78 ? 4.77 19.453 7.523 1 98.69 78 LEU B O 1
ATOM 1895 N N . GLN B 1 79 ? 3.551 20.641 6.07 1 98.62 79 GLN B N 1
ATOM 1896 C CA . GLN B 1 79 ? 3.461 21.828 6.906 1 98.62 79 GLN B CA 1
ATOM 1897 C C . GLN B 1 79 ? 2.625 21.562 8.156 1 98.62 79 GLN B C 1
ATOM 1899 O O . GLN B 1 79 ? 2.961 22.031 9.242 1 98.62 79 GLN B O 1
ATOM 1904 N N . GLU B 1 80 ? 1.576 20.812 7.988 1 98.12 80 GLU B N 1
ATOM 1905 C CA . GLU B 1 80 ? 0.68 20.531 9.109 1 98.12 80 GLU B CA 1
ATOM 1906 C C . GLU B 1 80 ? 1.322 19.578 10.109 1 98.12 80 GLU B C 1
ATOM 1908 O O . GLU B 1 80 ? 1.313 19.828 11.312 1 98.12 80 GLU B O 1
ATOM 1913 N N . GLU B 1 81 ? 1.927 18.516 9.648 1 97.69 81 GLU B N 1
ATOM 1914 C CA . GLU B 1 81 ? 2.35 17.438 10.531 1 97.69 81 GLU B CA 1
ATOM 1915 C C . GLU B 1 81 ? 3.75 17.688 11.086 1 97.69 81 GLU B C 1
ATOM 1917 O O . GLU B 1 81 ? 4.066 17.266 12.203 1 97.69 81 GLU B O 1
ATOM 1922 N N . VAL B 1 82 ? 4.609 18.344 10.281 1 97.06 82 VAL B N 1
ATOM 1923 C CA . VAL B 1 82 ? 5.988 18.422 10.75 1 97.06 82 VAL B CA 1
ATOM 1924 C C . VAL B 1 82 ? 6.492 19.859 10.648 1 97.06 82 VAL B C 1
ATOM 1926 O O . VAL B 1 82 ? 7.652 20.141 10.953 1 97.06 82 VAL B O 1
ATOM 1929 N N . GLY B 1 83 ? 5.648 20.828 10.211 1 97.94 83 GLY B N 1
ATOM 1930 C CA . GLY B 1 83 ? 5.926 22.266 10.258 1 97.94 83 GLY B CA 1
ATOM 1931 C C . GLY B 1 83 ? 6.984 22.703 9.258 1 97.94 83 GLY B C 1
ATOM 1932 O O . GLY B 1 83 ? 7.75 23.625 9.523 1 97.94 83 GLY B O 1
ATOM 1933 N N . LEU B 1 84 ? 7.039 21.969 8.078 1 98.5 8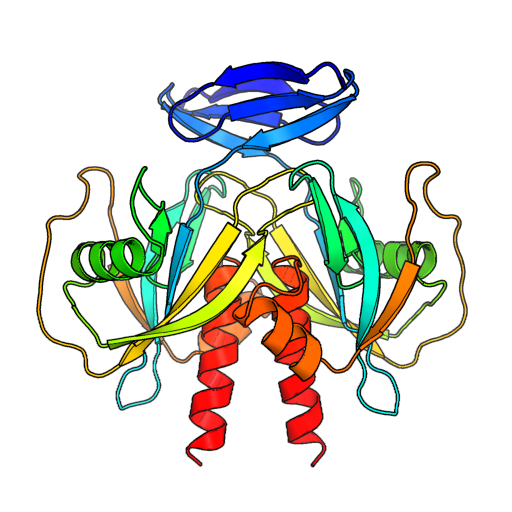4 LEU B N 1
ATOM 1934 C CA . LEU B 1 84 ? 8.094 22.266 7.109 1 98.5 84 LEU B CA 1
ATOM 1935 C C . LEU B 1 84 ? 7.504 22.453 5.715 1 98.5 84 LEU B C 1
ATOM 1937 O O . LEU B 1 84 ? 6.512 21.797 5.363 1 98.5 84 LEU B O 1
ATOM 1941 N N . ASP B 1 85 ? 8.047 23.312 4.957 1 98.62 85 ASP B N 1
ATOM 1942 C CA . ASP B 1 85 ? 7.957 23.344 3.498 1 98.62 85 ASP B CA 1
ATOM 1943 C C . ASP B 1 85 ? 9.25 22.844 2.861 1 98.62 85 ASP B C 1
ATOM 1945 O O . ASP B 1 85 ? 10.289 22.781 3.516 1 98.62 85 ASP B O 1
ATOM 1949 N N . ALA B 1 86 ? 9.156 22.406 1.589 1 98.81 86 ALA B N 1
ATOM 1950 C CA . ALA B 1 86 ? 10.336 21.828 0.938 1 98.81 86 ALA B CA 1
ATOM 1951 C C . ALA B 1 86 ? 10.141 21.766 -0.575 1 98.81 86 ALA B C 1
ATOM 1953 O O . ALA B 1 86 ? 9.047 22.031 -1.082 1 98.81 86 ALA B O 1
ATOM 1954 N N . ASP B 1 87 ? 11.312 21.578 -1.301 1 98.88 87 ASP B N 1
ATOM 1955 C CA . ASP B 1 87 ? 11.219 21.172 -2.701 1 98.88 87 ASP B CA 1
ATOM 1956 C C . ASP B 1 87 ? 10.734 19.719 -2.822 1 98.88 87 ASP B C 1
ATOM 1958 O O . ASP B 1 87 ? 11.336 18.812 -2.238 1 98.88 87 ASP B O 1
ATOM 1962 N N . LEU B 1 88 ? 9.656 19.562 -3.58 1 98.88 88 LEU B N 1
ATOM 1963 C CA . LEU B 1 88 ? 9.039 18.25 -3.656 1 98.88 88 LEU B CA 1
ATOM 1964 C C . LEU B 1 88 ? 9.258 17.625 -5.031 1 98.88 88 LEU B C 1
ATOM 1966 O O . LEU B 1 88 ? 9.102 18.297 -6.055 1 98.88 88 LEU B O 1
ATOM 1970 N N . THR B 1 89 ? 9.68 16.375 -5.027 1 98.88 89 THR B N 1
ATOM 1971 C CA . THR B 1 89 ? 9.812 15.594 -6.254 1 98.88 89 THR B CA 1
ATOM 1972 C C . THR B 1 89 ? 9.07 14.266 -6.129 1 98.88 89 THR B C 1
ATOM 1974 O O . THR B 1 89 ? 9.219 13.555 -5.137 1 98.88 89 THR B O 1
ATOM 1977 N N . LEU B 1 90 ? 8.234 13.914 -7.129 1 98.94 90 LEU B N 1
ATOM 1978 C CA . LEU B 1 90 ? 7.492 12.656 -7.121 1 98.94 90 LEU B CA 1
ATOM 1979 C C . LEU B 1 90 ? 8.43 11.469 -7.297 1 98.94 90 LEU B C 1
ATOM 1981 O O . LEU B 1 90 ? 9.211 11.43 -8.25 1 98.94 90 LEU B O 1
ATOM 1985 N N . LEU B 1 91 ? 8.352 10.531 -6.387 1 98.88 91 LEU B N 1
ATOM 1986 C CA . LEU B 1 91 ? 9.172 9.328 -6.465 1 98.88 91 LEU B CA 1
ATOM 1987 C C . LEU B 1 91 ? 8.414 8.203 -7.176 1 98.88 91 LEU B C 1
ATOM 1989 O O . LEU B 1 91 ? 9 7.457 -7.957 1 98.88 91 LEU B O 1
ATOM 1993 N N . THR B 1 92 ? 7.164 8.055 -6.848 1 98.94 92 THR B N 1
ATOM 1994 C CA . THR B 1 92 ? 6.355 6.961 -7.383 1 98.94 92 THR B CA 1
ATOM 1995 C C . THR B 1 92 ? 4.879 7.184 -7.074 1 98.94 92 THR B C 1
ATOM 1997 O O . THR B 1 92 ? 4.523 8.117 -6.355 1 98.94 92 THR B O 1
ATOM 2000 N N . ARG B 1 93 ? 4.039 6.434 -7.648 1 98.94 93 ARG B N 1
ATOM 2001 C CA . ARG B 1 93 ? 2.613 6.344 -7.355 1 98.94 93 ARG B CA 1
ATOM 2002 C C . ARG B 1 93 ? 2.105 4.918 -7.539 1 98.94 93 ARG B C 1
ATOM 2004 O O . ARG B 1 93 ? 2.652 4.156 -8.336 1 98.94 93 ARG B O 1
ATOM 2011 N N . PHE B 1 94 ? 1.119 4.531 -6.828 1 98.94 94 PHE B N 1
ATOM 2012 C CA . PHE B 1 94 ? 0.559 3.184 -6.879 1 98.94 94 PHE B CA 1
ATOM 2013 C C . PHE B 1 94 ? -0.807 3.141 -6.203 1 98.94 94 PHE B C 1
ATOM 2015 O O . PHE B 1 94 ? -1.151 4.035 -5.43 1 98.94 94 PHE B O 1
ATOM 2022 N N . TYR B 1 95 ? -1.563 2.172 -6.547 1 98.94 95 TYR B N 1
ATOM 2023 C CA . TYR B 1 95 ? -2.787 1.889 -5.805 1 98.94 95 TYR B CA 1
ATOM 2024 C C . TYR B 1 95 ? -2.488 1.062 -4.559 1 98.94 95 TYR B C 1
ATOM 2026 O O . TYR B 1 95 ? -1.674 0.137 -4.602 1 98.94 95 TYR B O 1
ATOM 2034 N N . THR B 1 96 ? -3.121 1.371 -3.439 1 98.75 96 THR B N 1
ATOM 2035 C CA . THR B 1 96 ? -2.822 0.693 -2.184 1 98.75 96 THR B CA 1
ATOM 2036 C C . THR B 1 96 ? -3.324 -0.748 -2.213 1 98.75 96 THR B C 1
ATOM 2038 O O . THR B 1 96 ? -2.584 -1.676 -1.88 1 98.75 96 THR B O 1
ATOM 2041 N N . SER B 1 97 ? -4.562 -0.96 -2.664 1 98.75 97 SER B N 1
ATOM 2042 C CA . SER B 1 97 ? -5.184 -2.277 -2.766 1 98.75 97 SER B CA 1
ATOM 2043 C C . SER B 1 97 ? -6.176 -2.334 -3.92 1 98.75 97 SER B C 1
ATOM 2045 O O . SER B 1 97 ? -7.387 -2.414 -3.701 1 98.75 97 SER B O 1
ATOM 2047 N N . PRO B 1 98 ? -5.691 -2.414 -5.137 1 98.75 98 PRO B N 1
ATOM 2048 C CA . PRO B 1 98 ? -6.57 -2.27 -6.301 1 98.75 98 PRO B CA 1
ATOM 2049 C C . PRO B 1 98 ? -7.543 -3.438 -6.453 1 98.75 98 PRO B C 1
ATOM 2051 O O . PRO B 1 98 ? -8.461 -3.377 -7.273 1 98.75 98 PRO B O 1
ATOM 2054 N N . GLY B 1 99 ? -7.355 -4.465 -5.648 1 97.69 99 GLY B N 1
ATOM 2055 C CA . GLY B 1 99 ? -8.312 -5.562 -5.668 1 97.69 99 GLY B CA 1
ATOM 2056 C C . GLY B 1 99 ? -9.688 -5.168 -5.168 1 97.69 99 GLY B C 1
ATOM 2057 O O . GLY B 1 99 ? -10.68 -5.84 -5.461 1 97.69 99 GLY B O 1
ATOM 2058 N N . PHE B 1 100 ? -9.727 -4.047 -4.352 1 98.56 100 PHE B N 1
ATOM 2059 C CA . PHE B 1 100 ? -11.047 -3.688 -3.832 1 98.56 100 PHE B CA 1
ATOM 2060 C C . PHE B 1 100 ? -11.148 -2.186 -3.605 1 98.56 100 PHE B C 1
ATOM 2062 O O . PHE B 1 100 ? -12.227 -1.665 -3.328 1 98.56 100 PHE B O 1
ATOM 2069 N N . CYS B 1 101 ? -10.062 -1.442 -3.756 1 98.81 101 CYS B N 1
ATOM 2070 C CA . CYS B 1 101 ? -10.008 -0.034 -3.383 1 98.81 101 CYS B CA 1
ATOM 2071 C C . CYS B 1 101 ? -9.336 0.794 -4.473 1 98.81 101 CYS B C 1
ATOM 2073 O O . CYS B 1 101 ? -8.359 0.357 -5.078 1 98.81 101 CYS B O 1
ATOM 2075 N N . ASP B 1 102 ? -9.82 2.041 -4.645 1 98.81 102 ASP B N 1
ATOM 2076 C CA . ASP B 1 102 ? -9.281 2.848 -5.734 1 98.81 102 ASP B CA 1
ATOM 2077 C C . ASP B 1 102 ? -8.352 3.938 -5.207 1 98.81 102 ASP B C 1
ATOM 2079 O O . ASP B 1 102 ? -7.98 4.855 -5.941 1 98.81 102 ASP B O 1
ATOM 2083 N N . GLU B 1 103 ? -8 3.891 -3.947 1 98.88 103 GLU B N 1
ATOM 2084 C CA . GLU B 1 103 ? -7.062 4.852 -3.379 1 98.88 103 GLU B CA 1
ATOM 2085 C C . GLU B 1 103 ? -5.707 4.773 -4.078 1 98.88 103 GLU B C 1
ATOM 2087 O O . GLU B 1 103 ? -5.055 3.727 -4.07 1 98.88 103 GLU B O 1
ATOM 2092 N N . GLN B 1 104 ? -5.297 5.855 -4.676 1 98.88 104 GLN B N 1
ATOM 2093 C CA . GLN B 1 104 ? -3.949 5.984 -5.219 1 98.88 104 GLN B CA 1
ATOM 2094 C C . GLN B 1 104 ? -3.061 6.812 -4.297 1 98.88 104 GLN B C 1
ATOM 2096 O O . GL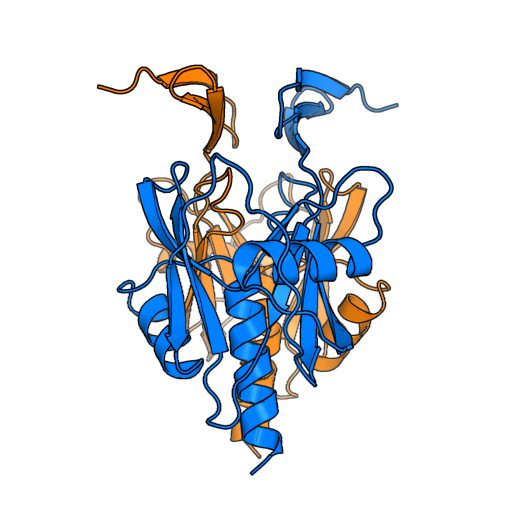N B 1 104 ? -3.488 7.844 -3.775 1 98.88 104 GLN B O 1
ATOM 2101 N N . LEU B 1 105 ? -1.85 6.363 -4.086 1 98.94 105 LEU B N 1
ATOM 2102 C CA . LEU B 1 105 ? -0.871 7.027 -3.232 1 98.94 105 LEU B CA 1
ATOM 2103 C C . LEU B 1 105 ? 0.256 7.629 -4.066 1 98.94 105 LEU B C 1
ATOM 2105 O O . LEU B 1 105 ? 0.731 7.004 -5.016 1 98.94 105 LEU B O 1
ATOM 2109 N N . TYR B 1 106 ? 0.614 8.805 -3.742 1 98.94 106 TYR B N 1
ATOM 2110 C CA . TYR B 1 106 ? 1.779 9.477 -4.305 1 98.94 106 TYR B CA 1
ATOM 2111 C C . TYR B 1 106 ? 2.863 9.664 -3.248 1 98.94 106 TYR B C 1
ATOM 2113 O O . TYR B 1 106 ? 2.615 10.242 -2.189 1 98.94 106 TYR B O 1
ATOM 2121 N N . VAL B 1 107 ? 4.039 9.195 -3.518 1 99 107 VAL B N 1
ATOM 2122 C CA . VAL B 1 107 ? 5.156 9.367 -2.598 1 99 107 VAL B CA 1
ATOM 2123 C C . VAL B 1 107 ? 6.109 10.438 -3.131 1 99 107 VAL B C 1
ATOM 2125 O O . VAL B 1 107 ? 6.621 10.32 -4.246 1 99 107 VAL B O 1
ATOM 2128 N N . PHE B 1 108 ? 6.359 11.43 -2.35 1 99 108 PHE B N 1
ATOM 2129 C CA . PHE B 1 108 ? 7.246 12.523 -2.723 1 99 108 PHE B CA 1
ATOM 2130 C C . PHE B 1 108 ? 8.523 12.492 -1.892 1 99 108 PHE B C 1
ATOM 2132 O O . PHE B 1 108 ? 8.516 12.039 -0.746 1 99 108 PHE B O 1
ATOM 2139 N N . GLU B 1 109 ? 9.539 13 -2.436 1 98.94 109 GLU B N 1
ATOM 2140 C CA . GLU B 1 109 ? 10.75 13.344 -1.703 1 98.94 109 GLU B CA 1
ATOM 2141 C C . GLU B 1 109 ? 10.82 14.844 -1.428 1 98.94 109 GLU B C 1
ATOM 2143 O O . GLU B 1 109 ? 10.57 15.656 -2.318 1 98.94 109 GLU B O 1
ATOM 2148 N N . ALA B 1 110 ? 11.109 15.18 -0.244 1 98.94 110 ALA B N 1
ATOM 2149 C CA . ALA B 1 110 ? 11.289 16.562 0.168 1 98.94 110 ALA B CA 1
ATOM 2150 C C . ALA B 1 110 ? 12.773 16.906 0.338 1 98.94 110 ALA B C 1
ATOM 2152 O O . ALA B 1 110 ? 13.508 16.172 1 1 98.94 110 ALA B O 1
ATOM 2153 N N . LYS B 1 111 ? 13.211 17.984 -0.219 1 98.62 111 LYS B N 1
ATOM 2154 C CA . LYS B 1 111 ? 14.578 18.484 -0.082 1 98.62 111 LYS B CA 1
ATOM 2155 C C . LYS B 1 111 ? 14.586 19.969 0.267 1 98.62 111 LYS B C 1
ATOM 2157 O O . LYS B 1 111 ? 13.602 20.672 0.027 1 98.62 111 LYS B O 1
ATOM 2162 N N . ASN B 1 112 ? 15.625 20.422 0.863 1 98.38 112 ASN B N 1
ATOM 2163 C CA . ASN B 1 112 ? 15.797 21.812 1.235 1 98.38 112 ASN B CA 1
ATOM 2164 C C . ASN B 1 112 ? 14.656 22.297 2.123 1 98.38 112 ASN B C 1
ATOM 2166 O O . ASN B 1 112 ? 14.023 23.312 1.825 1 98.38 112 ASN B O 1
ATOM 2170 N N . PRO B 1 113 ? 14.469 21.609 3.229 1 98.31 113 PRO B N 1
ATOM 2171 C CA . PRO B 1 113 ? 13.367 21.984 4.117 1 98.31 113 PRO B CA 1
ATOM 2172 C C . PRO B 1 113 ? 13.547 23.359 4.73 1 98.31 113 PRO B C 1
ATOM 2174 O O . PRO B 1 113 ? 14.672 23.766 5.039 1 98.31 113 PRO B O 1
ATOM 2177 N N . ARG B 1 114 ? 12.406 24.047 4.887 1 98.38 114 ARG B N 1
ATOM 2178 C CA . ARG B 1 114 ? 12.32 25.344 5.543 1 98.38 114 ARG B CA 1
ATOM 2179 C C . ARG B 1 114 ? 11.125 25.391 6.492 1 98.38 114 ARG B C 1
ATOM 2181 O O . ARG B 1 114 ? 10.055 24.859 6.184 1 98.38 114 ARG B O 1
ATOM 2188 N N . GLU B 1 115 ? 11.289 26.109 7.57 1 98.06 115 GLU B N 1
ATOM 2189 C CA . GLU B 1 115 ? 10.211 26.203 8.555 1 98.06 115 GLU B CA 1
ATOM 2190 C C . GLU B 1 115 ? 8.961 26.828 7.945 1 98.06 115 GLU B C 1
ATOM 2192 O O . GLU B 1 115 ? 9.047 27.859 7.266 1 98.06 115 GLU B O 1
ATOM 2197 N N . SER B 1 116 ? 7.836 26.219 8.086 1 98.06 116 SER B N 1
ATOM 2198 C CA . SER B 1 116 ? 6.52 26.688 7.652 1 98.06 116 SER B CA 1
ATOM 2199 C C . SER B 1 116 ? 5.406 25.859 8.297 1 98.06 116 SER B C 1
ATOM 2201 O O . SER B 1 116 ? 5.039 24.797 7.793 1 98.06 116 SER B O 1
ATOM 2203 N N . ARG B 1 117 ? 4.77 26.359 9.305 1 96.94 117 ARG B N 1
ATOM 2204 C CA . ARG B 1 117 ? 3.828 25.562 10.07 1 96.94 117 ARG B CA 1
ATOM 2205 C C . ARG B 1 117 ? 2.389 25.953 9.773 1 96.94 117 ARG B C 1
ATOM 2207 O O . ARG B 1 117 ? 2.062 27.141 9.758 1 96.94 117 ARG B O 1
ATOM 2214 N N . LEU B 1 118 ? 1.574 25.047 9.461 1 95.81 118 LEU B N 1
ATOM 2215 C CA . LEU B 1 118 ? 0.12 25.156 9.414 1 95.81 118 LEU B CA 1
ATOM 2216 C C . LEU B 1 118 ? -0.514 24.406 10.586 1 95.81 118 LEU B C 1
ATOM 2218 O O . LEU B 1 118 ? 0.082 23.469 11.125 1 95.81 118 LEU B O 1
ATOM 2222 N N . PRO B 1 119 ? -1.655 24.781 10.984 1 93.19 119 PRO B N 1
ATOM 2223 C CA . PRO B 1 119 ? -2.32 24.062 12.07 1 93.19 119 PRO B CA 1
ATOM 2224 C C . PRO B 1 119 ? -2.684 22.625 11.68 1 93.19 119 PRO B C 1
ATOM 2226 O O . PRO B 1 119 ? -3.049 22.375 10.531 1 93.19 119 PRO B O 1
ATOM 2229 N N . LEU B 1 120 ? -2.533 21.797 12.711 1 88.38 120 LEU B N 1
ATOM 2230 C CA . LEU B 1 120 ? -2.955 20.406 12.555 1 88.38 120 LEU B CA 1
ATOM 2231 C C . LEU B 1 120 ? -4.461 20.281 12.766 1 88.38 120 LEU B C 1
ATOM 2233 O O . LEU B 1 120 ? -5.059 21.047 13.516 1 88.38 120 LEU B O 1
ATOM 2237 N N . ASP B 1 121 ? -4.945 19.281 12.07 1 82.56 121 ASP B N 1
ATOM 2238 C CA . ASP B 1 121 ? -6.352 19 12.328 1 82.56 121 ASP B CA 1
ATOM 2239 C C . ASP B 1 121 ? -6.586 18.625 13.789 1 82.56 121 ASP B C 1
ATOM 2241 O O . ASP B 1 121 ? -5.762 17.953 14.406 1 82.56 121 ASP B O 1
ATOM 2245 N N . GLU B 1 122 ? -7.688 19.016 14.359 1 79.56 122 GLU B N 1
ATOM 2246 C CA . GLU B 1 122 ? -8.016 18.844 15.773 1 79.56 122 GLU B CA 1
ATOM 2247 C C . GLU B 1 122 ? -8 17.375 16.172 1 79.56 122 GLU B C 1
ATOM 2249 O O . GLU B 1 122 ? -7.723 17.031 17.312 1 79.56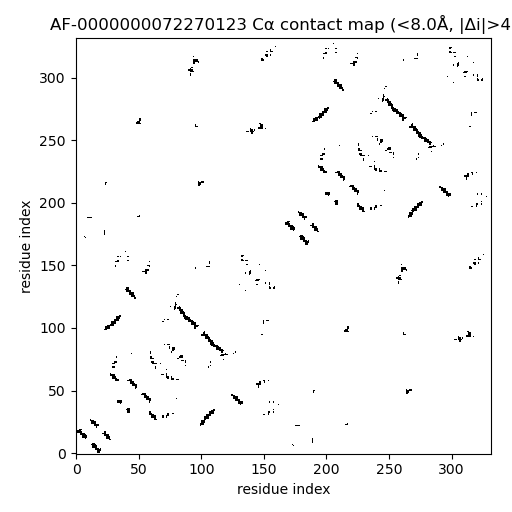 122 GLU B O 1
ATOM 2254 N N . ASP B 1 123 ? -8.242 16.562 15.289 1 78.56 123 ASP B N 1
ATOM 2255 C CA . ASP B 1 123 ? -8.375 15.141 15.602 1 78.56 123 ASP B CA 1
ATOM 2256 C C . ASP B 1 123 ? -7.047 14.414 15.391 1 78.56 123 ASP B C 1
ATOM 2258 O O . ASP B 1 123 ? -6.949 13.211 15.656 1 78.56 123 ASP B O 1
ATOM 2262 N N . GLU B 1 124 ? -6.109 15.172 15.031 1 82.12 124 GLU B N 1
ATOM 2263 C CA . GLU B 1 124 ? -4.832 14.531 14.742 1 82.12 124 GLU B CA 1
ATOM 2264 C C . GLU B 1 124 ? -3.838 14.734 15.883 1 82.12 124 GLU B C 1
ATOM 2266 O O . GLU B 1 124 ? -3.592 15.867 16.312 1 82.12 124 GLU B O 1
ATOM 2271 N N . GLU B 1 125 ? -3.412 13.695 16.469 1 89 125 GLU B N 1
ATOM 2272 C CA . GLU B 1 125 ? -2.312 13.68 17.422 1 89 125 GLU B CA 1
ATOM 2273 C C . GLU B 1 125 ? -1.127 12.883 16.891 1 89 125 GLU B C 1
ATOM 2275 O O . GLU B 1 125 ? -1.247 11.688 16.641 1 89 125 GLU B O 1
ATOM 2280 N N . ILE B 1 126 ? -0.038 13.602 16.766 1 95.12 126 ILE B N 1
ATOM 2281 C CA . ILE B 1 126 ? 1.113 12.906 16.188 1 95.12 126 ILE B CA 1
ATOM 2282 C C . ILE B 1 126 ? 2.365 13.234 17 1 95.12 126 ILE B C 1
ATOM 2284 O O . ILE B 1 126 ? 2.455 14.305 17.609 1 95.12 126 ILE B O 1
ATOM 2288 N N . GLU B 1 127 ? 3.234 12.344 17.062 1 97.5 127 GLU B N 1
ATOM 2289 C CA . GLU B 1 127 ? 4.59 12.508 17.578 1 97.5 127 GLU B CA 1
ATOM 2290 C C . GLU B 1 127 ? 5.621 12.383 16.453 1 97.5 127 GLU B C 1
ATOM 2292 O O . GLU B 1 127 ? 5.625 11.406 15.703 1 97.5 127 GLU B O 1
ATOM 2297 N N . GLU B 1 128 ? 6.508 13.383 16.359 1 98.06 128 GLU B N 1
ATOM 2298 C CA . GLU B 1 128 ? 7.555 13.328 15.352 1 98.06 128 GLU B CA 1
ATOM 2299 C C . GLU B 1 128 ? 8.719 12.445 15.797 1 98.06 128 GLU B C 1
ATOM 2301 O O . GLU B 1 128 ? 9.125 12.484 16.953 1 98.06 128 GLU B O 1
ATOM 2306 N N . VAL B 1 129 ? 9.203 11.648 14.906 1 98.5 129 VAL B N 1
ATOM 2307 C CA . VAL B 1 129 ? 10.281 10.711 15.188 1 98.5 129 VAL B CA 1
ATOM 2308 C C . VAL B 1 129 ? 11.289 10.711 14.039 1 98.5 129 VAL B C 1
ATOM 2310 O O . VAL B 1 129 ? 10.898 10.734 12.867 1 98.5 129 VAL B O 1
ATOM 2313 N N . TRP B 1 130 ? 12.578 10.781 14.328 1 98.81 130 TRP B N 1
ATOM 2314 C CA . TRP B 1 130 ? 13.617 10.477 13.359 1 98.81 130 TRP B CA 1
ATOM 2315 C C . TRP B 1 130 ? 14.117 9.047 13.523 1 98.81 130 TRP B C 1
ATOM 2317 O O . TRP B 1 130 ? 14.375 8.594 14.641 1 98.81 130 TRP B O 1
ATOM 2327 N N . MET B 1 131 ? 14.203 8.328 12.422 1 98.88 131 MET B N 1
ATOM 2328 C CA . MET B 1 131 ? 14.656 6.938 12.477 1 98.88 131 MET B CA 1
ATOM 2329 C C . MET B 1 131 ? 15.406 6.559 11.203 1 98.88 131 MET B C 1
ATOM 2331 O O . MET B 1 131 ? 15.039 6.996 10.109 1 98.88 131 MET B O 1
ATOM 2335 N N . ALA B 1 132 ? 16.438 5.711 11.359 1 98.88 132 ALA B N 1
ATOM 2336 C CA . ALA B 1 132 ? 17.109 5.176 10.18 1 98.88 132 ALA B CA 1
ATOM 2337 C C . ALA B 1 132 ? 16.156 4.305 9.359 1 98.88 132 ALA B C 1
ATOM 2339 O O . ALA B 1 132 ? 15.453 3.461 9.914 1 98.88 132 ALA B O 1
ATOM 2340 N N . PRO B 1 133 ? 16.172 4.523 8.062 1 98.88 133 PRO B N 1
ATOM 2341 C CA . PRO B 1 133 ? 15.258 3.717 7.234 1 98.88 133 PRO B CA 1
ATOM 2342 C C . PRO B 1 133 ? 15.469 2.215 7.43 1 98.88 133 PRO B C 1
ATOM 2344 O O . PRO B 1 133 ? 14.492 1.454 7.445 1 98.88 133 PRO B O 1
ATOM 2347 N N . GLN B 1 134 ? 16.672 1.782 7.574 1 98.75 134 GLN B N 1
ATOM 2348 C CA . GLN B 1 134 ? 16.938 0.359 7.754 1 98.75 134 GLN B CA 1
ATOM 2349 C C . GLN B 1 134 ? 16.344 -0.151 9.062 1 98.75 134 GLN B C 1
ATOM 2351 O O . GLN B 1 134 ? 15.852 -1.276 9.133 1 98.75 134 GLN B O 1
ATOM 2356 N N . THR B 1 135 ? 16.453 0.637 10.117 1 98.88 135 THR B N 1
ATOM 2357 C CA . THR B 1 135 ? 15.875 0.265 11.406 1 98.88 135 THR B CA 1
ATOM 2358 C C . THR B 1 135 ? 14.367 0.068 11.289 1 98.88 135 THR B C 1
ATOM 2360 O O . THR B 1 135 ? 13.82 -0.894 11.828 1 98.88 135 THR B O 1
ATOM 2363 N N . LEU B 1 136 ? 13.711 0.966 10.578 1 98.94 136 LEU B N 1
ATOM 2364 C CA . LEU B 1 136 ? 12.281 0.835 10.344 1 98.94 136 LEU B CA 1
ATOM 2365 C C . LEU B 1 136 ? 11.969 -0.469 9.617 1 98.94 136 LEU B C 1
ATOM 2367 O O . LEU B 1 136 ? 11.102 -1.231 10.047 1 98.94 136 LEU B O 1
ATOM 2371 N N . LEU B 1 137 ? 12.688 -0.725 8.531 1 98.94 137 LEU B N 1
ATOM 2372 C CA . LEU B 1 137 ? 12.422 -1.89 7.695 1 98.94 137 LEU B CA 1
ATOM 2373 C C . LEU B 1 137 ? 12.68 -3.182 8.469 1 98.94 137 LEU B C 1
ATOM 2375 O O . LEU B 1 137 ? 11.938 -4.16 8.312 1 98.94 137 LEU B O 1
ATOM 2379 N N . ASP B 1 138 ? 13.719 -3.201 9.328 1 98.88 138 ASP B N 1
ATOM 2380 C CA . ASP B 1 138 ? 13.977 -4.363 10.18 1 98.88 138 ASP B CA 1
ATOM 2381 C C . ASP B 1 138 ? 12.828 -4.598 11.156 1 98.88 138 ASP B C 1
ATOM 2383 O O . ASP B 1 138 ? 12.422 -5.738 11.383 1 98.88 138 ASP B O 1
ATOM 2387 N N . GLY B 1 139 ? 12.352 -3.541 11.773 1 98.88 139 GLY B N 1
ATOM 2388 C CA . GLY B 1 139 ? 11.234 -3.639 12.695 1 98.88 139 GLY B CA 1
ATOM 2389 C C . GLY B 1 139 ? 9.961 -4.133 12.031 1 98.88 139 GLY B C 1
ATOM 2390 O O . GLY B 1 139 ? 9.188 -4.875 12.641 1 98.88 139 GLY B O 1
ATOM 2391 N N . LEU B 1 140 ? 9.758 -3.701 10.781 1 98.94 140 LEU B N 1
ATOM 2392 C CA . LEU B 1 140 ? 8.594 -4.168 10.039 1 98.94 140 LEU B CA 1
ATOM 2393 C C . LEU B 1 140 ? 8.695 -5.66 9.75 1 98.94 140 LEU B C 1
ATOM 2395 O O . LEU B 1 140 ? 7.746 -6.41 9.992 1 98.94 140 LEU B O 1
ATOM 2399 N N . ARG B 1 141 ? 9.812 -6.047 9.227 1 98.81 141 ARG B N 1
ATOM 2400 C CA . ARG B 1 141 ? 10.023 -7.461 8.922 1 98.81 141 ARG B CA 1
ATOM 2401 C C . ARG B 1 141 ? 9.836 -8.32 10.164 1 98.81 141 ARG B C 1
ATOM 2403 O O . ARG B 1 141 ? 9.172 -9.359 10.109 1 98.81 141 ARG B O 1
ATOM 2410 N N . GLY B 1 142 ? 10.312 -7.875 11.289 1 98.5 142 GLY B N 1
ATOM 2411 C CA . GLY B 1 142 ? 10.273 -8.633 12.531 1 98.5 142 GLY B CA 1
ATOM 2412 C C . GLY B 1 142 ? 8.961 -8.492 13.273 1 98.5 142 GLY B C 1
ATOM 2413 O O . GLY B 1 142 ? 8.703 -9.211 14.234 1 98.5 142 GLY B O 1
ATOM 2414 N N . GLY B 1 143 ? 8.164 -7.535 12.93 1 98.31 143 GLY B N 1
ATOM 2415 C CA . GLY B 1 143 ? 6.855 -7.352 13.539 1 98.31 143 GLY B CA 1
ATOM 2416 C C . GLY B 1 143 ? 6.891 -6.488 14.781 1 98.31 143 GLY B C 1
ATOM 2417 O O . GLY B 1 143 ? 5.902 -6.398 15.516 1 98.31 143 GLY B O 1
ATOM 2418 N N . THR B 1 144 ? 8.016 -5.812 15.047 1 98.56 144 THR B N 1
ATOM 2419 C CA . THR B 1 144 ? 8.133 -4.988 16.25 1 98.56 144 THR B CA 1
ATOM 2420 C C . THR B 1 144 ? 7.672 -3.561 15.969 1 98.56 144 THR B C 1
ATOM 2422 O O . THR B 1 144 ? 7.465 -2.779 16.906 1 98.56 144 THR B O 1
ATOM 2425 N N . VAL B 1 145 ? 7.539 -3.184 14.734 1 98.75 145 VAL B N 1
ATOM 2426 C CA . VAL B 1 145 ? 7.027 -1.895 14.281 1 98.75 145 VAL B CA 1
ATOM 2427 C C . VAL B 1 145 ? 5.879 -2.109 13.297 1 98.75 145 VAL B C 1
ATOM 2429 O O . VAL B 1 145 ? 5.902 -3.055 12.508 1 98.75 145 VAL B O 1
ATOM 2432 N N . GLN B 1 146 ? 4.867 -1.341 13.383 1 98.81 146 GLN B N 1
ATOM 2433 C CA . GLN B 1 146 ? 3.773 -1.328 12.414 1 98.81 146 GLN B CA 1
ATOM 2434 C C . GLN B 1 146 ? 3.785 -0.043 11.594 1 98.81 146 GLN B C 1
ATOM 2436 O O . GLN B 1 146 ? 4.043 1.039 12.117 1 98.81 146 GLN B O 1
ATOM 2441 N N . SER B 1 147 ? 3.559 -0.171 10.305 1 98.88 147 SER B N 1
ATOM 2442 C CA . SER B 1 147 ? 3.576 1 9.438 1 98.88 147 SER B CA 1
ATOM 2443 C C . SER B 1 147 ? 2.721 0.778 8.195 1 98.88 147 SER B C 1
ATOM 2445 O O . SER B 1 147 ? 1.954 -0.184 8.125 1 98.88 147 SER B O 1
ATOM 2447 N N . SER B 1 148 ? 2.799 1.726 7.23 1 98.94 148 SER B N 1
ATOM 2448 C CA . SER B 1 148 ? 1.92 1.779 6.066 1 98.94 148 SER B CA 1
ATOM 2449 C C . SER B 1 148 ? 2.695 1.537 4.777 1 98.94 148 SER B C 1
ATOM 2451 O O . SER B 1 148 ? 3.922 1.646 4.754 1 98.94 148 SER B O 1
ATOM 2453 N N . SER B 1 149 ? 1.957 1.251 3.744 1 98.88 149 SER B N 1
ATOM 2454 C CA . SER B 1 149 ? 2.543 0.922 2.447 1 98.88 149 SER B CA 1
ATOM 2455 C C . SER B 1 149 ? 3.4 2.068 1.923 1 98.88 149 SER B C 1
ATOM 2457 O O . SER B 1 149 ? 4.543 1.857 1.506 1 98.88 149 SER B O 1
ATOM 2459 N N . PRO B 1 150 ? 2.943 3.338 1.92 1 98.94 150 PRO B N 1
ATOM 2460 C CA . PRO B 1 150 ? 3.801 4.391 1.373 1 98.94 150 PRO B CA 1
ATOM 2461 C C . PRO B 1 150 ? 5.059 4.621 2.207 1 98.94 150 PRO B C 1
ATOM 2463 O O . PRO B 1 150 ? 6.094 5.023 1.671 1 98.94 150 PRO B O 1
ATOM 2466 N N . THR B 1 151 ? 4.961 4.328 3.506 1 98.94 151 THR B N 1
ATOM 2467 C CA . THR B 1 151 ? 6.133 4.48 4.359 1 98.94 151 THR B CA 1
ATOM 2468 C C . THR B 1 151 ? 7.211 3.469 3.986 1 98.94 151 THR B C 1
ATOM 2470 O O . THR B 1 151 ? 8.398 3.795 3.973 1 98.94 151 THR B O 1
ATOM 2473 N N . VAL B 1 152 ? 6.789 2.266 3.688 1 98.94 152 VAL B N 1
ATOM 2474 C CA . VAL B 1 152 ? 7.727 1.23 3.264 1 98.94 152 VAL B CA 1
ATOM 2475 C C . VAL B 1 152 ? 8.398 1.645 1.957 1 98.94 152 VAL B C 1
ATOM 2477 O O . VAL B 1 152 ? 9.617 1.527 1.813 1 98.94 152 VAL B O 1
ATOM 2480 N N . ALA B 1 153 ? 7.613 2.146 1.008 1 98.94 153 ALA B N 1
ATOM 2481 C CA . ALA B 1 153 ? 8.188 2.639 -0.243 1 98.94 153 ALA B CA 1
ATOM 2482 C C . ALA B 1 153 ? 9.195 3.758 0.015 1 98.94 153 ALA B C 1
ATOM 2484 O O . ALA B 1 153 ? 10.297 3.744 -0.532 1 98.94 153 ALA B O 1
ATOM 2485 N N . ALA B 1 154 ? 8.82 4.719 0.854 1 98.94 154 ALA B N 1
ATOM 2486 C CA . ALA B 1 154 ? 9.695 5.836 1.185 1 98.94 154 ALA B CA 1
ATOM 2487 C C . ALA B 1 154 ? 11.008 5.344 1.792 1 98.94 154 ALA B C 1
ATOM 2489 O O . ALA B 1 154 ? 12.086 5.816 1.428 1 98.94 154 ALA B O 1
ATOM 2490 N N . ALA B 1 155 ? 10.883 4.387 2.719 1 98.94 155 ALA B N 1
ATOM 2491 C CA . ALA B 1 155 ? 12.078 3.865 3.383 1 98.94 155 ALA B CA 1
ATOM 2492 C C . ALA B 1 155 ? 13 3.174 2.387 1 98.94 155 ALA B C 1
ATOM 2494 O O . ALA B 1 155 ? 14.227 3.312 2.467 1 98.94 155 ALA B O 1
ATOM 2495 N N . LEU B 1 156 ? 12.438 2.43 1.512 1 98.88 156 LEU B N 1
ATOM 2496 C CA . LEU B 1 156 ? 13.242 1.729 0.519 1 98.88 156 LEU B CA 1
ATOM 2497 C C . LEU B 1 156 ? 13.906 2.715 -0.44 1 98.88 156 LEU B C 1
ATOM 2499 O O . LEU B 1 156 ? 15.055 2.529 -0.832 1 98.88 156 LEU B O 1
ATOM 2503 N N . TYR B 1 157 ? 13.203 3.783 -0.847 1 98.75 157 TYR B N 1
ATOM 2504 C CA . TYR B 1 157 ? 13.82 4.844 -1.637 1 98.75 157 TYR B CA 1
ATOM 2505 C C . TYR B 1 157 ? 14.938 5.523 -0.858 1 98.75 157 TYR B C 1
ATOM 2507 O O . TYR B 1 157 ? 15.961 5.895 -1.431 1 98.75 157 TYR B O 1
ATOM 2515 N N . ALA B 1 158 ? 14.703 5.73 0.435 1 98.69 158 ALA B N 1
ATOM 2516 C CA . ALA B 1 158 ? 15.727 6.336 1.281 1 98.69 158 ALA B CA 1
ATOM 2517 C C . ALA B 1 158 ? 17.031 5.535 1.234 1 98.69 158 ALA B C 1
ATOM 2519 O O . ALA B 1 158 ? 18.109 6.109 1.12 1 98.69 158 ALA B O 1
ATOM 2520 N N . LEU B 1 159 ? 16.875 4.227 1.336 1 97.94 159 LEU B N 1
ATOM 2521 C CA . LEU B 1 159 ? 18.062 3.377 1.299 1 97.94 159 LEU B CA 1
ATOM 2522 C C . LEU B 1 159 ? 18.797 3.529 -0.027 1 97.94 159 LEU B C 1
ATOM 2524 O O . LEU B 1 159 ? 20.031 3.523 -0.061 1 97.94 159 LEU B O 1
ATOM 2528 N N . GLN B 1 160 ? 18.078 3.654 -1.1 1 95.69 160 GLN B N 1
ATOM 2529 C CA . GLN B 1 160 ? 18.688 3.857 -2.408 1 95.69 160 GLN B CA 1
ATOM 2530 C C . GLN B 1 160 ? 19.469 5.168 -2.453 1 95.69 160 GLN B C 1
ATOM 2532 O O . GLN B 1 160 ? 20.578 5.219 -2.971 1 95.69 160 GLN B O 1
ATOM 2537 N N . ARG B 1 161 ? 18.875 6.195 -1.888 1 95.19 161 ARG B N 1
ATOM 2538 C CA . ARG B 1 161 ? 19.531 7.5 -1.859 1 95.19 161 ARG B CA 1
ATOM 2539 C C . ARG B 1 161 ? 20.812 7.453 -1.053 1 95.19 161 ARG B C 1
ATOM 2541 O O . ARG B 1 161 ? 21.828 8.031 -1.456 1 95.19 161 ARG B O 1
ATOM 2548 N N . LEU B 1 162 ? 20.75 6.773 0.062 1 94.69 162 LEU B N 1
ATOM 2549 C CA . LEU B 1 162 ? 21.891 6.703 0.973 1 94.69 162 LEU B CA 1
ATOM 2550 C C . LEU B 1 162 ? 23 5.852 0.384 1 94.69 162 LEU B C 1
ATOM 2552 O O . LEU B 1 162 ? 24.188 6.109 0.632 1 94.69 162 LEU B O 1
ATOM 2556 N N . ALA B 1 163 ? 22.672 4.828 -0.382 1 90.12 163 ALA B N 1
ATOM 2557 C CA . ALA B 1 163 ? 23.672 3.982 -1.036 1 90.12 163 ALA B CA 1
ATOM 2558 C C . ALA B 1 163 ? 24.359 4.727 -2.176 1 90.12 163 ALA B C 1
ATOM 2560 O O . ALA B 1 163 ? 25.531 4.484 -2.467 1 90.12 163 ALA B O 1
ATOM 2561 N N . GLY B 1 164 ? 23.547 5.535 -2.939 1 82.12 164 GLY B N 1
ATOM 2562 C CA . GLY B 1 164 ? 24.125 6.305 -4.031 1 82.12 164 GLY B CA 1
ATOM 2563 C C . GLY B 1 164 ? 25.016 7.441 -3.559 1 82.12 164 GLY B C 1
ATOM 2564 O O . GLY B 1 164 ? 25.781 8 -4.344 1 82.12 164 GLY B O 1
ATOM 2565 N N . GLN B 1 165 ? 24.922 7.871 -2.373 1 70.56 165 GLN B N 1
ATOM 2566 C CA . GLN B 1 165 ? 25.734 8.922 -1.786 1 70.56 165 GLN B CA 1
ATOM 2567 C C . GLN B 1 165 ? 27.062 8.367 -1.282 1 70.56 165 GLN B C 1
ATOM 2569 O O . GLN B 1 165 ? 27.969 9.125 -0.945 1 70.56 165 GLN B O 1
ATOM 2574 N N . GLN B 1 166 ? 27.188 7.047 -1.244 1 56 166 GLN B N 1
ATOM 2575 C CA . GLN B 1 166 ? 28.453 6.457 -0.848 1 56 166 GLN B CA 1
ATOM 2576 C C . GLN B 1 166 ? 29.375 6.266 -2.055 1 56 166 GLN B C 1
ATOM 2578 O O . GLN B 1 166 ? 28.906 6.043 -3.17 1 56 166 GLN B O 1
#

Nearest PDB structures (foldseek):
  3x0m-assembly1_A-2  TM=9.494E-01  e=4.016E-20  Thermus thermophilus HB8
  3x0o-assembly1_A-2  TM=9.399E-01  e=7.205E-20  Thermus thermophilus HB8
  1v8m-assembly1_A  TM=9.284E-01  e=2.763E-19  Thermus thermophilus
  1v8v-assembly1_A-2  TM=9.456E-01  e=7.038E-19  Thermus thermophilus
  3x0l-assembly1_A  TM=9.413E-01  e=8.387E-19  Thermus thermophilus HB8

pLDDT: mean 96.52, std 6.81, range [48.59, 99.0]

Radius of gyration: 19.22 Å; Cα contacts (8 Å, |Δi|>4): 794; chains: 2; bounding box: 54×54×44 Å

InterPro domains:
  IPR000086 NUDIX hydrolase domain [PF00293] (27-136)
  IPR000086 NUDIX hydrolase domain [PS51462] (26-160)
  IPR015797 NUDIX hydrolase-like domain superfamily [SSF55811] (5-160)
  IPR020084 NUDIX hydrolase, conserved site [PS00893] (62-83)
  IPR020476 NUDIX hydrolase [PR00502] (57-71)
  IPR020476 NUDIX hydrolase [PR00502] (71-86)